Protein AF-L1ISP3-F1 (afdb_monomer_lite)

Foldseek 3Di:
DKDKDKFFDDPPDDTDDPPDDDPDPDDDDDDDPDDDDDPVPQADDVLVVVCVVCVPVLVVLLVVLLVVLQVQQVVFPDAPQQQQDQDQDQDPVRDGDRPPPRNPGGPDDGGKHRFRMKMKIWDFDQDPPPRGTHIDIDIDTHGTRPRRVVNLVVVCVVCVVPDDPVCSCVDSSVVRVVVVRVVSRVVSVVSSVVSSD

Radius of gyration: 23.66 Å; chains: 1; bounding box: 87×43×54 Å

Sequence (197 aa):
MTECLRLQVLPDVDYIEDDYDEDQNDYSTNEGYHAFDTQANLGVNNKVIELLTNPQLCREKMLKILKTLKKESLKNFAGLSCMPLNDVVVDEYGDVNWDQNHKYVDSMPWKPEPPTSIGLYHAFDRNFVNDVLEHKLFIVVDGGLPNAVDEFYNLMLDAAKETTTKDICESEEVNWLRKASQRARLKIIKMVAMSSA

Structure (mmCIF, N/CA/C/O backbone):
data_AF-L1ISP3-F1
#
_entry.id   AF-L1ISP3-F1
#
loop_
_atom_site.group_PDB
_atom_site.id
_atom_site.type_symbol
_atom_site.label_atom_id
_atom_site.label_alt_id
_atom_site.label_comp_id
_atom_site.label_asym_id
_atom_site.label_entity_id
_atom_site.label_seq_id
_atom_site.pdbx_PDB_ins_code
_atom_site.Cartn_x
_atom_site.Cartn_y
_atom_site.Cartn_z
_atom_site.occupancy
_atom_site.B_iso_or_equiv
_atom_site.auth_seq_id
_atom_site.auth_comp_id
_atom_site.auth_asym_id
_atom_site.auth_atom_id
_atom_site.pdbx_PDB_model_num
ATOM 1 N N . MET A 1 1 ? -26.952 -7.339 6.339 1.00 37.28 1 MET A N 1
ATOM 2 C CA . MET A 1 1 ? -26.582 -5.950 6.012 1.00 37.28 1 MET A CA 1
ATOM 3 C C . MET A 1 1 ? -25.104 -5.801 6.310 1.00 37.28 1 MET A C 1
ATOM 5 O O . MET A 1 1 ? -24.703 -6.125 7.421 1.00 37.28 1 MET A O 1
ATOM 9 N N . THR A 1 2 ? -24.310 -5.441 5.306 1.00 42.28 2 THR A N 1
ATOM 10 C CA . THR A 1 2 ? -22.875 -5.161 5.437 1.00 42.28 2 THR A CA 1
ATOM 11 C C . THR A 1 2 ? -22.756 -3.648 5.339 1.00 42.28 2 THR A C 1
ATOM 13 O O . THR A 1 2 ? -22.826 -3.122 4.232 1.00 42.28 2 THR A O 1
ATOM 16 N N . GLU A 1 3 ? -22.678 -2.937 6.461 1.00 49.25 3 GLU A N 1
ATOM 17 C CA . GLU A 1 3 ? -22.421 -1.496 6.411 1.00 49.25 3 GLU A CA 1
ATOM 18 C C . GLU A 1 3 ? -20.927 -1.294 6.128 1.00 49.25 3 GLU A C 1
ATOM 20 O O . GLU A 1 3 ? -20.062 -2.010 6.649 1.00 49.25 3 GLU A O 1
ATOM 25 N N . CYS A 1 4 ? -20.616 -0.377 5.216 1.00 49.72 4 CYS A N 1
ATOM 26 C CA . CYS A 1 4 ? -19.271 -0.175 4.696 1.00 49.72 4 CYS A CA 1
ATOM 27 C C . CYS A 1 4 ? -18.898 1.297 4.807 1.00 49.72 4 CYS A C 1
ATOM 29 O O . CYS A 1 4 ? -19.602 2.158 4.286 1.00 49.72 4 CYS A O 1
ATOM 31 N N . LEU A 1 5 ? -17.742 1.577 5.408 1.00 57.81 5 LEU A N 1
ATOM 32 C CA . LEU A 1 5 ? -17.146 2.904 5.377 1.00 57.81 5 LEU A CA 1
ATOM 33 C C . LEU A 1 5 ? -15.883 2.852 4.516 1.00 57.81 5 LEU A C 1
ATOM 35 O O . LEU A 1 5 ? -14.886 2.239 4.902 1.00 57.81 5 LEU A O 1
ATOM 39 N N . ARG A 1 6 ? -15.929 3.475 3.334 1.00 59.91 6 ARG A N 1
ATOM 40 C CA . ARG A 1 6 ? -14.824 3.507 2.367 1.00 59.91 6 ARG A CA 1
ATOM 41 C C . ARG A 1 6 ? -14.339 4.938 2.166 1.00 59.91 6 ARG A C 1
ATOM 43 O O . ARG A 1 6 ? -15.137 5.842 1.961 1.00 59.91 6 ARG A O 1
ATOM 50 N N . LEU A 1 7 ? -13.025 5.131 2.211 1.00 58.53 7 LEU A N 1
ATOM 51 C CA . LEU A 1 7 ? -12.357 6.376 1.843 1.00 58.53 7 LEU A CA 1
ATOM 52 C C . LEU A 1 7 ? -11.514 6.145 0.596 1.00 58.53 7 LEU A C 1
ATOM 54 O O . LEU A 1 7 ? -10.600 5.316 0.619 1.00 58.53 7 LEU A O 1
ATOM 58 N N . GLN A 1 8 ? -11.814 6.882 -0.471 1.00 60.19 8 GLN A N 1
ATOM 59 C CA . GLN A 1 8 ? -10.993 6.935 -1.677 1.00 60.19 8 GLN A CA 1
ATOM 60 C C . GLN A 1 8 ? -10.005 8.108 -1.599 1.00 60.19 8 GLN A C 1
ATOM 62 O O . GLN A 1 8 ? -10.312 9.173 -1.064 1.00 60.19 8 GLN A O 1
ATOM 67 N N . VAL A 1 9 ? -8.796 7.896 -2.109 1.00 54.81 9 VAL A N 1
ATOM 68 C CA . VAL A 1 9 ? -7.716 8.881 -2.200 1.00 54.81 9 VAL A CA 1
ATOM 69 C C . VAL A 1 9 ? -7.444 9.098 -3.684 1.00 54.81 9 VAL A C 1
ATOM 71 O O . VAL A 1 9 ? -6.865 8.237 -4.345 1.00 54.81 9 VAL A O 1
ATOM 74 N N . LEU A 1 10 ? -7.894 10.234 -4.216 1.00 40.53 10 LEU A N 1
ATOM 75 C CA . LEU A 1 10 ? -7.658 10.601 -5.611 1.00 40.53 10 LEU A CA 1
ATOM 76 C C . LEU A 1 10 ? -6.303 11.312 -5.772 1.00 40.53 10 LEU A C 1
ATOM 78 O O . LEU A 1 10 ? -5.883 12.045 -4.868 1.00 40.53 10 LEU A O 1
ATOM 82 N N . PRO A 1 11 ? -5.610 11.114 -6.909 1.00 39.16 11 PRO A N 1
ATOM 83 C CA . PRO A 1 11 ? -4.415 11.875 -7.237 1.00 39.16 11 PRO A CA 1
ATOM 84 C C . PRO A 1 11 ? -4.839 13.319 -7.560 1.00 39.16 11 PRO A C 1
ATOM 86 O O . PRO A 1 11 ? -5.684 13.548 -8.418 1.00 39.16 11 PRO A O 1
ATOM 89 N N . ASP A 1 12 ? -4.279 14.282 -6.830 1.00 38.31 12 ASP A N 1
ATOM 90 C CA . ASP A 1 12 ? -4.373 15.738 -7.054 1.00 38.31 12 ASP A CA 1
ATOM 91 C C . ASP A 1 12 ? -5.660 16.506 -6.691 1.00 38.31 12 ASP A C 1
ATOM 93 O O . ASP A 1 12 ? -5.767 17.688 -7.018 1.00 38.31 12 ASP A O 1
ATOM 97 N N . VAL A 1 13 ? -6.587 15.937 -5.913 1.00 38.59 13 VAL A N 1
ATOM 98 C CA . VAL A 1 13 ? -7.766 16.679 -5.417 1.00 38.59 13 VAL A CA 1
ATOM 99 C C . VAL A 1 13 ? -7.963 16.432 -3.921 1.00 38.59 13 VAL A C 1
ATOM 101 O O . VAL A 1 13 ? -7.761 15.318 -3.435 1.00 38.59 13 VAL A O 1
ATOM 104 N N . ASP A 1 14 ? -8.321 17.485 -3.177 1.00 41.53 14 ASP A N 1
ATOM 105 C CA . ASP A 1 14 ? -8.876 17.352 -1.828 1.00 41.53 14 ASP A CA 1
ATOM 106 C C . ASP A 1 14 ? -9.942 16.243 -1.817 1.00 41.53 14 ASP A C 1
ATOM 108 O O . ASP A 1 14 ? -10.734 16.127 -2.747 1.00 41.53 14 ASP A O 1
ATOM 112 N N . TYR A 1 15 ? -9.895 15.395 -0.786 1.00 42.47 15 TYR A N 1
ATOM 113 C CA . TYR A 1 15 ? -10.724 14.197 -0.619 1.00 42.47 15 TYR A CA 1
ATOM 114 C C . TYR A 1 15 ? -12.171 14.423 -1.089 1.00 42.47 15 TYR A C 1
ATOM 116 O O . TYR A 1 15 ? -12.882 15.230 -0.493 1.00 42.47 15 TYR A O 1
ATOM 124 N N . ILE A 1 16 ? -12.596 13.714 -2.139 1.00 40.31 16 ILE A N 1
ATOM 125 C CA . ILE A 1 16 ? -13.982 13.757 -2.615 1.00 40.31 16 ILE A CA 1
ATOM 126 C C . ILE A 1 16 ? -14.800 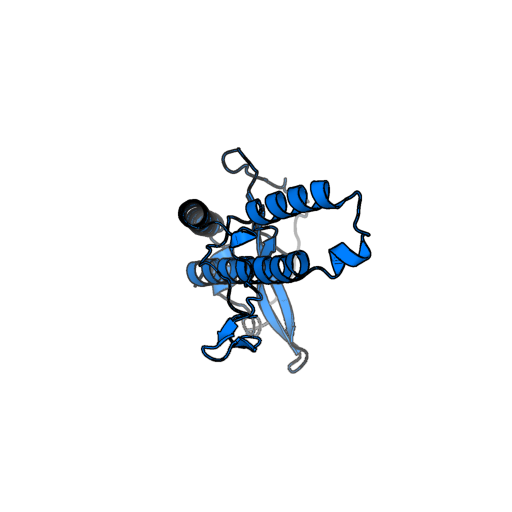12.738 -1.818 1.00 40.31 16 ILE A C 1
ATOM 128 O O . ILE A 1 16 ? -14.388 11.591 -1.632 1.00 40.31 16 ILE A O 1
ATOM 132 N N . GLU A 1 17 ? -15.933 13.205 -1.306 1.00 44.38 17 GLU A N 1
ATOM 133 C CA . GLU A 1 17 ? -16.964 12.403 -0.659 1.00 44.38 17 GLU A CA 1
ATOM 134 C C . GLU A 1 17 ? -17.669 11.563 -1.729 1.00 44.38 17 GLU A C 1
ATOM 136 O O . GLU A 1 17 ? -18.366 12.104 -2.581 1.00 44.38 17 GLU A O 1
ATOM 141 N N . ASP A 1 18 ? -17.481 10.244 -1.702 1.00 40.22 18 ASP A N 1
ATOM 142 C CA . ASP A 1 18 ? -18.419 9.338 -2.362 1.00 40.22 18 ASP A CA 1
ATOM 143 C C . ASP A 1 18 ? -19.574 9.094 -1.386 1.00 40.22 18 ASP A C 1
ATOM 145 O O . ASP A 1 18 ? -19.558 8.133 -0.608 1.00 40.22 18 ASP A O 1
ATOM 149 N N . ASP A 1 19 ? -20.552 9.996 -1.393 1.00 38.06 19 ASP A N 1
ATOM 150 C CA . ASP A 1 19 ? -21.873 9.701 -0.853 1.00 38.06 19 ASP A CA 1
ATOM 151 C C . ASP A 1 19 ? -22.524 8.701 -1.816 1.00 38.06 19 ASP A C 1
ATOM 153 O O . ASP A 1 19 ? -22.926 9.038 -2.928 1.00 38.06 19 ASP A O 1
ATOM 157 N N . TYR A 1 20 ? -22.556 7.428 -1.427 1.00 39.91 20 TYR A N 1
ATOM 158 C CA . TYR A 1 20 ? -23.437 6.474 -2.087 1.00 39.91 20 TYR A CA 1
ATOM 159 C C . TYR A 1 20 ? -24.870 6.868 -1.726 1.00 39.91 20 TYR A C 1
ATOM 161 O O . TYR A 1 20 ? -25.233 6.808 -0.552 1.00 39.91 20 TYR A O 1
ATOM 169 N N . ASP A 1 21 ? -25.658 7.272 -2.725 1.00 38.03 21 ASP A N 1
ATOM 170 C CA . ASP A 1 21 ? -27.094 7.505 -2.584 1.00 38.03 21 ASP A CA 1
ATOM 171 C C . ASP A 1 21 ? -27.755 6.254 -1.980 1.00 38.03 21 ASP A C 1
ATOM 173 O O . ASP A 1 21 ? -27.789 5.178 -2.587 1.00 38.03 21 ASP A O 1
ATOM 177 N N . GLU A 1 22 ? -28.263 6.388 -0.754 1.00 42.69 22 GLU A N 1
ATOM 178 C CA . GLU A 1 22 ? -29.194 5.432 -0.169 1.00 42.69 22 GLU A CA 1
ATOM 179 C C . GLU A 1 22 ? -30.498 5.505 -0.967 1.00 42.69 22 GLU A C 1
ATOM 181 O O . GLU A 1 22 ? -31.349 6.362 -0.723 1.00 42.69 22 GLU A O 1
ATOM 186 N N . ASP A 1 23 ? -30.675 4.594 -1.926 1.00 37.34 23 ASP A N 1
ATOM 187 C CA . ASP A 1 23 ? -31.995 4.317 -2.481 1.00 37.34 23 ASP A CA 1
ATOM 188 C C . ASP A 1 23 ? -32.935 3.940 -1.321 1.00 37.34 23 ASP A C 1
ATOM 190 O O . ASP A 1 23 ? -32.852 2.853 -0.737 1.00 37.34 23 ASP A O 1
ATOM 194 N N . GLN A 1 24 ? -33.825 4.877 -0.981 1.00 36.50 24 GLN A N 1
ATOM 195 C CA . GLN A 1 24 ? -34.921 4.719 -0.032 1.00 36.50 24 GLN A CA 1
ATOM 196 C C . GLN A 1 24 ? -35.836 3.574 -0.480 1.00 36.50 24 GLN A C 1
ATOM 198 O O . GLN A 1 24 ? -36.797 3.773 -1.222 1.00 36.50 24 GLN A O 1
ATOM 203 N N . ASN A 1 25 ? -35.566 2.361 -0.002 1.00 34.66 25 ASN A N 1
ATOM 204 C CA . ASN A 1 25 ? -36.552 1.290 -0.025 1.00 34.66 25 ASN A CA 1
ATOM 205 C C . ASN A 1 25 ? -37.462 1.422 1.196 1.00 34.66 25 ASN A C 1
ATOM 207 O O . ASN A 1 25 ? -37.151 0.984 2.304 1.00 34.66 25 ASN A O 1
ATOM 211 N N . ASP A 1 26 ? -38.599 2.054 0.936 1.00 36.28 26 ASP A N 1
ATOM 212 C CA . ASP A 1 26 ? -39.746 2.204 1.815 1.00 36.28 26 ASP A CA 1
ATOM 213 C C . ASP A 1 26 ? -40.378 0.822 2.085 1.00 36.28 26 ASP A C 1
ATOM 215 O O . ASP A 1 26 ? -41.052 0.244 1.231 1.00 36.28 26 ASP A O 1
ATOM 219 N N . TYR A 1 27 ? -40.144 0.258 3.273 1.00 35.09 27 TYR A N 1
ATOM 220 C CA . TYR A 1 27 ? -40.922 -0.869 3.796 1.00 35.09 27 TYR A CA 1
ATOM 221 C C . TYR A 1 27 ? -41.432 -0.527 5.195 1.00 35.09 27 TYR A C 1
ATOM 223 O O . TYR A 1 27 ? -40.790 -0.786 6.215 1.00 35.09 27 TYR A O 1
ATOM 231 N N . SER A 1 28 ? -42.632 0.050 5.238 1.00 33.69 28 SER A N 1
ATOM 232 C CA . SER A 1 28 ? -43.410 0.202 6.460 1.00 33.69 28 SER A CA 1
ATOM 233 C C . SER A 1 28 ? -43.892 -1.161 6.983 1.00 33.69 28 SER A C 1
ATOM 235 O O . SER A 1 28 ? -44.650 -1.854 6.308 1.00 33.69 28 SER A O 1
ATOM 237 N N . THR A 1 29 ? -43.478 -1.473 8.215 1.00 42.09 29 THR A N 1
ATOM 238 C CA . THR A 1 29 ? -44.241 -2.114 9.312 1.00 42.09 29 THR A CA 1
ATOM 239 C C . THR A 1 29 ? -45.036 -3.402 9.035 1.00 42.09 29 THR A C 1
ATOM 241 O O . THR A 1 29 ? -46.068 -3.359 8.374 1.00 42.09 29 THR A O 1
ATOM 244 N N . ASN A 1 30 ? -44.707 -4.501 9.735 1.00 31.59 30 ASN A N 1
ATOM 245 C CA . ASN A 1 30 ? -45.488 -4.904 10.920 1.00 31.59 30 ASN A CA 1
ATOM 246 C C . ASN A 1 30 ? -44.966 -6.158 11.656 1.00 31.59 30 ASN A C 1
ATOM 248 O O . ASN A 1 30 ? -44.613 -7.160 11.048 1.00 31.59 30 ASN A O 1
ATOM 252 N N . GLU A 1 31 ? -45.047 -6.050 12.988 1.00 33.12 31 GLU A N 1
ATOM 253 C CA . GLU A 1 31 ? -45.428 -7.083 13.967 1.00 33.12 31 GLU A CA 1
ATOM 254 C C . GLU A 1 31 ? -44.509 -8.296 14.201 1.00 33.12 31 GLU A C 1
ATOM 256 O O . GLU A 1 31 ? -44.431 -9.229 13.410 1.00 33.12 31 GLU A O 1
ATOM 261 N N . GLY A 1 32 ? -43.905 -8.339 15.400 1.00 29.52 32 GLY A N 1
ATOM 262 C CA . GLY A 1 32 ? -43.320 -9.577 15.922 1.00 29.52 32 GLY A CA 1
ATOM 263 C C . GLY A 1 32 ? -42.249 -9.469 17.008 1.00 29.52 32 GLY A C 1
ATOM 264 O O . 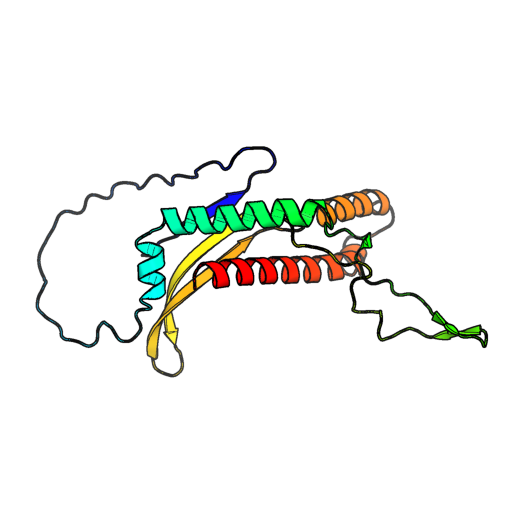GLY A 1 32 ? -41.449 -10.390 17.122 1.00 29.52 32 GLY A O 1
ATOM 265 N N . TYR A 1 33 ? -42.187 -8.407 17.822 1.00 33.91 33 TYR A N 1
ATOM 266 C CA . TYR A 1 33 ? -41.312 -8.404 19.006 1.00 33.91 33 TYR A CA 1
ATOM 267 C C . TYR A 1 33 ? -41.944 -9.224 20.141 1.00 33.91 33 TYR A C 1
ATOM 269 O O . TYR A 1 33 ? -42.448 -8.682 21.123 1.00 33.91 33 TYR A O 1
ATOM 277 N N . HIS A 1 34 ? -41.914 -10.549 19.997 1.00 33.41 34 HIS A N 1
ATOM 278 C CA . HIS A 1 34 ? -42.002 -11.456 21.135 1.00 33.41 34 HIS A CA 1
ATOM 279 C C . HIS A 1 34 ? -40.592 -11.809 21.601 1.00 33.41 34 HIS A C 1
ATOM 281 O O . HIS A 1 34 ? -39.736 -12.226 20.826 1.00 33.41 34 HIS A O 1
ATOM 287 N N . ALA A 1 35 ? -40.381 -11.595 22.895 1.00 39.09 35 ALA A N 1
ATOM 288 C CA . ALA A 1 35 ? -39.175 -11.894 23.639 1.00 39.09 35 ALA A CA 1
ATOM 289 C C . ALA A 1 35 ? -38.579 -13.273 23.298 1.00 39.09 35 ALA A C 1
ATOM 291 O O . ALA A 1 35 ? -39.214 -14.300 23.523 1.00 39.09 35 ALA A O 1
ATOM 292 N N . PHE A 1 36 ? -37.327 -13.270 22.836 1.00 34.03 36 PHE A N 1
ATOM 293 C CA . PHE A 1 36 ? -36.394 -14.384 22.994 1.00 34.03 36 PHE A CA 1
ATOM 294 C C . PHE A 1 36 ? -35.085 -13.849 23.581 1.00 34.03 36 PHE A C 1
ATOM 296 O O . PHE A 1 36 ? -34.188 -13.365 22.895 1.00 34.03 36 PHE A O 1
ATOM 303 N N . ASP A 1 37 ? -35.095 -13.837 24.908 1.00 34.38 37 ASP A N 1
ATOM 304 C CA . ASP A 1 37 ? -34.014 -14.171 25.828 1.00 34.38 37 ASP A CA 1
ATOM 305 C C . ASP A 1 37 ? -32.551 -14.163 25.335 1.00 34.38 37 ASP A C 1
ATOM 307 O O . ASP A 1 37 ? -32.087 -15.037 24.607 1.00 34.38 37 ASP A O 1
ATOM 311 N N . THR A 1 38 ? -31.806 -13.182 25.863 1.00 37.78 38 THR A N 1
ATOM 312 C CA . THR A 1 38 ? -30.561 -13.326 26.660 1.00 37.78 38 THR A CA 1
ATOM 313 C C . THR A 1 38 ? -29.348 -14.115 26.126 1.00 37.78 38 THR A C 1
ATOM 315 O O . THR A 1 38 ? -28.312 -14.116 26.792 1.00 37.78 38 THR A O 1
ATOM 318 N N . GLN A 1 39 ? -29.371 -14.662 24.907 1.00 39.03 39 GLN A N 1
ATOM 319 C CA . GLN A 1 39 ? -28.191 -15.239 24.230 1.00 39.03 39 GLN A CA 1
ATOM 320 C C . GLN A 1 39 ? -27.625 -14.364 23.095 1.00 39.03 39 GLN A C 1
ATOM 322 O O . GLN A 1 39 ? -26.518 -14.609 22.624 1.00 39.03 39 GLN A O 1
ATOM 327 N N . ALA A 1 40 ? -28.326 -13.298 22.693 1.00 45.84 40 ALA A N 1
ATOM 328 C CA . ALA A 1 40 ? -27.992 -12.481 21.517 1.00 45.84 40 ALA A CA 1
ATOM 329 C C . ALA A 1 40 ? -26.699 -11.636 21.619 1.00 45.84 40 ALA A C 1
ATOM 331 O O . ALA A 1 40 ? -26.269 -11.061 20.625 1.00 45.84 40 ALA A O 1
ATOM 332 N N . ASN A 1 41 ? -26.060 -11.569 22.793 1.00 50.56 41 ASN A N 1
ATOM 333 C CA . ASN A 1 41 ? -24.789 -10.852 22.986 1.00 50.56 41 ASN A CA 1
ATOM 334 C C . ASN A 1 41 ? -23.546 -11.755 22.898 1.00 50.56 41 ASN A C 1
ATOM 336 O O . ASN A 1 41 ? -22.422 -11.256 22.960 1.00 50.56 41 ASN A O 1
ATOM 340 N N . LEU A 1 42 ? -23.712 -13.075 22.756 1.00 54.50 42 LEU A N 1
ATOM 341 C CA . LEU A 1 42 ? -22.592 -13.990 22.533 1.00 54.50 42 LEU A CA 1
ATOM 342 C C . LEU A 1 42 ? -22.105 -13.848 21.087 1.00 54.50 42 LEU A C 1
ATOM 344 O O . LEU A 1 42 ? -22.651 -14.462 20.178 1.00 54.50 42 LEU A O 1
ATOM 348 N N . GLY A 1 43 ? -21.087 -13.010 20.889 1.00 62.75 43 GLY A N 1
ATOM 349 C CA . GLY A 1 43 ? -20.396 -12.854 19.605 1.00 62.75 43 GLY A CA 1
ATOM 350 C C . GLY A 1 43 ? -20.452 -11.455 18.995 1.00 62.75 43 GLY A C 1
ATOM 351 O O . GLY A 1 43 ? -19.763 -11.212 18.006 1.00 62.75 43 GLY A O 1
ATOM 352 N N . VAL A 1 44 ? -21.210 -10.522 19.585 1.00 75.00 44 VAL A N 1
ATOM 353 C CA . VAL A 1 44 ? -21.238 -9.118 19.144 1.00 75.00 44 VAL A CA 1
ATOM 354 C C . VAL A 1 44 ? -19.990 -8.397 19.643 1.00 75.00 44 VAL A C 1
ATOM 356 O O . VAL A 1 44 ? -19.686 -8.380 20.837 1.00 75.00 44 VAL A O 1
ATOM 359 N N . ASN A 1 45 ? -19.255 -7.782 18.720 1.00 77.56 45 ASN A N 1
ATOM 360 C CA . ASN A 1 45 ? -18.061 -7.030 19.052 1.00 77.56 45 ASN A CA 1
ATOM 361 C C . ASN A 1 45 ? -18.440 -5.567 19.298 1.00 77.56 45 ASN A C 1
ATOM 363 O O . ASN A 1 45 ? -18.585 -4.780 18.363 1.00 77.56 45 ASN A O 1
ATOM 367 N N . ASN A 1 46 ? -18.565 -5.193 20.573 1.00 78.88 46 ASN A N 1
ATOM 368 C CA . ASN A 1 46 ? -18.964 -3.842 20.978 1.00 78.88 46 ASN A CA 1
ATOM 369 C C . ASN A 1 46 ? -18.054 -2.742 20.410 1.00 78.88 46 ASN A C 1
ATOM 371 O O . ASN A 1 46 ? -18.540 -1.650 20.137 1.00 78.88 46 ASN A O 1
ATOM 375 N N . LYS A 1 47 ? -16.766 -3.027 20.159 1.00 76.38 47 LYS A N 1
ATOM 376 C CA . LYS A 1 47 ? -15.862 -2.059 19.516 1.00 76.38 47 LYS A CA 1
ATOM 377 C C . LYS A 1 47 ? -16.249 -1.785 18.067 1.00 76.38 47 LYS A C 1
ATOM 379 O O . LYS A 1 47 ? -16.091 -0.673 17.584 1.00 76.38 47 LYS A O 1
ATOM 384 N N . VAL A 1 48 ? -16.751 -2.794 17.358 1.00 76.19 48 VAL A N 1
ATOM 385 C CA . VAL A 1 48 ? -17.223 -2.620 15.980 1.00 76.19 48 VAL A CA 1
ATOM 386 C C . VAL A 1 48 ? -18.502 -1.799 15.965 1.00 76.19 48 VAL A C 1
ATOM 388 O O . VAL A 1 48 ? -18.618 -0.885 15.160 1.00 76.19 48 VAL A O 1
ATOM 391 N N . ILE A 1 49 ? -19.415 -2.061 16.902 1.00 78.44 49 ILE A N 1
ATOM 392 C CA . ILE A 1 49 ? -20.626 -1.251 17.076 1.00 78.44 49 ILE A CA 1
ATOM 393 C C . ILE A 1 49 ? -20.272 0.206 17.409 1.00 78.44 49 ILE A C 1
ATOM 395 O O . ILE A 1 49 ? -20.849 1.122 16.831 1.00 78.44 49 ILE A O 1
ATOM 399 N N . GLU A 1 50 ? -19.284 0.441 18.272 1.00 76.25 50 GLU A N 1
ATOM 400 C CA . GLU A 1 50 ? -18.795 1.787 18.593 1.00 76.25 50 GLU A CA 1
ATOM 401 C C . GLU A 1 50 ? -18.239 2.513 17.355 1.00 76.25 50 GLU A C 1
ATOM 403 O O . GLU A 1 50 ? -18.568 3.678 17.123 1.00 76.25 50 GLU A O 1
ATOM 408 N N . LEU A 1 51 ? -17.460 1.817 16.519 1.00 75.44 51 LEU A N 1
ATOM 409 C CA . LEU A 1 51 ? -16.947 2.366 15.258 1.00 75.44 51 LEU A CA 1
ATOM 410 C C . LEU A 1 51 ? -18.075 2.705 14.269 1.00 75.44 51 LEU A C 1
ATOM 412 O O . LEU A 1 51 ? -17.994 3.730 13.594 1.00 75.44 51 LEU A O 1
ATOM 416 N N . LEU A 1 52 ? -19.132 1.887 14.214 1.00 72.00 52 LEU A N 1
ATOM 417 C CA . LEU A 1 52 ? -20.320 2.136 13.385 1.00 72.00 52 LEU A CA 1
ATOM 418 C C . LEU A 1 52 ? -21.185 3.280 13.925 1.00 72.00 52 LEU A C 1
ATOM 420 O O . LEU A 1 52 ? -21.799 4.007 13.155 1.00 72.00 52 LEU A O 1
ATOM 424 N N . THR A 1 53 ? -21.200 3.481 15.243 1.00 81.12 53 THR A N 1
ATOM 425 C CA . THR A 1 53 ? -21.994 4.542 15.883 1.00 81.12 53 THR A CA 1
ATOM 426 C C . THR A 1 53 ? -21.414 5.932 15.602 1.00 81.12 53 THR A C 1
ATOM 428 O O . THR A 1 53 ? -22.142 6.923 15.625 1.00 81.12 53 THR A O 1
ATOM 431 N N . ASN A 1 54 ? -20.107 6.033 15.329 1.00 83.19 54 ASN A N 1
ATOM 432 C CA . ASN A 1 54 ? -19.452 7.304 15.020 1.00 83.19 54 ASN A CA 1
ATOM 433 C C . ASN A 1 54 ? -18.576 7.221 13.751 1.00 83.19 54 ASN A C 1
ATOM 435 O O . ASN A 1 54 ? -17.337 7.236 13.831 1.00 83.19 54 ASN A O 1
ATOM 439 N N . PRO A 1 55 ? -19.205 7.167 12.561 1.00 80.06 55 PRO A N 1
ATOM 440 C CA . PRO A 1 55 ? -18.490 7.063 11.291 1.00 80.06 55 PRO A CA 1
ATOM 441 C C . PRO A 1 55 ? -17.628 8.302 11.013 1.00 80.06 55 PRO A C 1
ATOM 443 O O . PRO A 1 55 ? -16.536 8.187 10.448 1.00 80.06 55 PRO A O 1
ATOM 446 N N . GLN A 1 56 ? -18.062 9.479 11.475 1.00 84.44 56 GLN A N 1
ATOM 447 C CA . GLN A 1 56 ? -17.340 10.734 11.275 1.00 84.44 56 GLN A CA 1
ATOM 448 C C . GLN A 1 56 ? -16.007 10.753 12.028 1.00 84.44 56 GLN A C 1
ATOM 450 O O . GLN A 1 56 ? -14.968 11.080 11.452 1.00 84.44 56 GLN A O 1
ATOM 455 N N . LEU A 1 57 ? -15.996 10.312 13.288 1.00 84.06 57 LEU A N 1
ATOM 456 C CA . LEU A 1 57 ? -14.760 10.195 14.063 1.00 84.06 57 LEU A CA 1
ATOM 457 C C . LEU A 1 57 ? -13.790 9.182 13.435 1.00 84.06 57 LEU A C 1
ATOM 459 O O . LEU A 1 57 ? -12.577 9.407 13.407 1.00 84.06 57 LEU A O 1
ATOM 463 N N . CYS A 1 58 ? -14.308 8.071 12.904 1.00 82.00 58 CYS A N 1
ATOM 464 C CA . CYS A 1 58 ? -13.498 7.087 12.182 1.00 82.00 58 CYS A CA 1
ATOM 465 C C . CYS A 1 58 ? -12.860 7.698 10.929 1.00 82.00 58 CYS A C 1
ATOM 467 O O . CYS A 1 58 ? -11.660 7.522 10.692 1.00 82.00 58 CYS A O 1
ATOM 469 N N . ARG A 1 59 ? -13.641 8.469 10.165 1.00 84.19 59 ARG A N 1
ATOM 470 C CA . ARG A 1 59 ? -13.175 9.216 8.993 1.00 84.19 59 ARG A CA 1
ATOM 471 C C . ARG A 1 59 ? -12.058 10.192 9.368 1.00 84.19 59 ARG A C 1
ATOM 473 O O . ARG A 1 59 ? -10.991 10.153 8.758 1.00 84.19 59 ARG A O 1
ATOM 480 N N . GLU A 1 60 ? -12.238 10.997 10.411 1.00 87.56 60 GLU A N 1
ATOM 481 C CA . GLU A 1 60 ? -11.219 11.942 10.889 1.00 87.56 60 GLU A CA 1
ATOM 482 C C . GLU A 1 60 ? -9.909 11.252 11.298 1.00 87.56 60 GLU A C 1
ATOM 484 O O . GLU A 1 60 ? -8.814 11.706 10.940 1.00 87.56 60 GLU A O 1
ATOM 489 N N . LYS A 1 61 ? -10.004 10.120 12.009 1.00 87.12 61 LYS A N 1
ATOM 490 C CA . LYS A 1 61 ? -8.840 9.311 12.398 1.00 87.12 61 LYS A CA 1
ATOM 491 C C . LYS A 1 61 ? -8.088 8.773 11.179 1.00 87.12 61 LYS A C 1
ATOM 493 O O . LYS A 1 61 ? -6.861 8.896 11.120 1.00 87.12 61 LYS A O 1
ATOM 498 N N . MET A 1 62 ? -8.799 8.233 10.190 1.00 87.19 62 MET A N 1
ATOM 499 C CA . MET A 1 62 ? -8.180 7.743 8.954 1.00 87.19 62 MET A CA 1
ATOM 500 C C . MET A 1 62 ? -7.557 8.876 8.134 1.00 87.19 62 MET A C 1
ATOM 502 O O . MET A 1 62 ? -6.422 8.741 7.678 1.00 87.19 62 MET A O 1
ATOM 506 N N . LEU A 1 63 ? -8.221 10.029 8.024 1.00 89.31 63 LEU A N 1
ATOM 507 C CA . LEU A 1 63 ? -7.661 11.214 7.364 1.00 89.31 63 LEU A CA 1
ATOM 508 C C . LEU A 1 63 ? -6.372 11.688 8.042 1.00 89.31 63 LEU A C 1
ATOM 510 O O . LEU A 1 63 ? -5.411 12.067 7.368 1.00 89.31 63 LEU A O 1
ATOM 514 N N . LYS A 1 64 ? -6.311 11.641 9.376 1.00 91.00 64 LYS A N 1
ATOM 515 C CA . LYS A 1 64 ? -5.088 11.954 10.123 1.00 91.00 64 LYS A CA 1
ATOM 516 C C . LYS A 1 64 ? -3.957 10.981 9.784 1.00 91.00 64 LYS A C 1
ATOM 518 O O . LYS A 1 64 ? -2.830 11.428 9.575 1.00 91.00 64 LYS A O 1
ATOM 523 N N . ILE A 1 65 ? -4.248 9.681 9.686 1.00 90.62 65 ILE A N 1
ATOM 524 C CA . ILE A 1 65 ? -3.272 8.666 9.258 1.00 90.62 65 ILE A CA 1
ATOM 525 C C . ILE A 1 65 ? -2.763 8.967 7.847 1.00 90.62 65 ILE A C 1
ATOM 527 O O . ILE A 1 65 ? -1.551 9.013 7.647 1.00 90.62 65 ILE A O 1
ATOM 531 N N . LEU A 1 66 ? -3.660 9.227 6.893 1.00 90.19 66 LEU A N 1
ATOM 532 C CA . LEU A 1 66 ? -3.298 9.524 5.504 1.00 90.19 66 LEU A CA 1
ATOM 533 C C . LEU A 1 66 ? -2.417 10.774 5.391 1.00 90.19 66 LEU A C 1
ATOM 535 O O . LEU A 1 66 ? -1.406 10.759 4.688 1.00 90.19 66 LEU A O 1
ATOM 539 N N . LYS A 1 67 ? -2.732 11.834 6.146 1.00 90.81 67 LYS A N 1
ATOM 540 C CA . LYS A 1 67 ? -1.900 13.048 6.218 1.00 90.81 67 LYS A CA 1
ATOM 541 C C . LYS A 1 67 ? -0.504 12.756 6.775 1.00 90.81 67 LYS A C 1
ATOM 543 O O . LYS A 1 67 ? 0.482 13.268 6.242 1.00 90.81 67 LYS A O 1
ATOM 548 N N . THR A 1 68 ? -0.404 11.930 7.817 1.00 91.44 68 THR A N 1
ATOM 549 C CA . THR A 1 68 ? 0.891 11.502 8.366 1.00 91.44 68 THR A CA 1
ATOM 550 C C . THR A 1 68 ? 1.675 10.670 7.355 1.00 91.44 68 THR A C 1
ATOM 552 O O . THR A 1 68 ? 2.848 10.961 7.132 1.00 91.44 68 THR A O 1
ATOM 555 N N . LEU A 1 69 ? 1.033 9.701 6.695 1.00 91.00 69 LEU A N 1
ATOM 556 C CA . LEU A 1 69 ? 1.651 8.868 5.660 1.00 91.00 69 LEU A CA 1
ATOM 557 C C . LEU A 1 69 ? 2.207 9.718 4.521 1.00 91.00 69 LEU A C 1
ATOM 559 O O . LEU A 1 69 ? 3.387 9.601 4.215 1.00 91.00 69 LEU A O 1
ATOM 563 N N . LYS A 1 70 ? 1.405 10.641 3.977 1.00 90.38 70 LYS A N 1
ATOM 564 C CA . LYS A 1 70 ? 1.838 11.567 2.920 1.00 90.38 70 LYS A CA 1
ATOM 565 C C . LYS A 1 70 ? 3.053 12.392 3.350 1.00 90.38 70 LYS A C 1
ATOM 567 O O . LYS A 1 70 ? 3.989 12.573 2.583 1.00 90.38 70 LYS A O 1
ATOM 572 N N . LYS A 1 71 ? 3.077 12.884 4.592 1.00 91.19 71 LYS A N 1
ATOM 573 C CA . LYS A 1 71 ? 4.217 13.657 5.109 1.00 91.19 71 LYS A CA 1
ATOM 574 C C . LYS A 1 71 ? 5.474 12.802 5.307 1.00 91.19 71 LYS A C 1
ATOM 576 O O . LYS A 1 71 ? 6.580 13.296 5.099 1.00 91.19 71 LYS A O 1
ATOM 581 N N . GLU A 1 72 ? 5.322 11.561 5.764 1.00 90.06 72 GLU A N 1
ATOM 582 C CA . GLU A 1 72 ? 6.443 10.639 5.969 1.00 90.06 72 GLU A CA 1
ATOM 583 C C . GLU A 1 72 ? 7.004 10.107 4.648 1.00 90.06 72 GLU A C 1
ATOM 585 O O . GLU A 1 72 ? 8.226 10.022 4.507 1.00 90.06 72 GLU A O 1
ATOM 590 N N . SER A 1 73 ? 6.138 9.799 3.681 1.00 89.50 73 SER A N 1
ATOM 591 C CA . SER A 1 73 ? 6.540 9.277 2.375 1.00 89.50 73 SER A CA 1
ATOM 592 C C . SER A 1 73 ? 7.322 10.299 1.558 1.00 89.50 73 SER A C 1
ATOM 594 O O . SER A 1 73 ? 8.284 9.924 0.908 1.00 89.50 73 SER A O 1
ATOM 596 N N . LEU A 1 74 ? 7.010 11.596 1.670 1.00 87.62 74 LEU A N 1
ATOM 597 C CA . LEU A 1 74 ? 7.772 12.659 0.997 1.00 87.62 74 LEU A CA 1
ATOM 598 C C . LEU A 1 74 ? 9.258 12.699 1.379 1.00 87.62 74 LEU A C 1
ATOM 600 O O . LEU A 1 74 ? 10.066 13.229 0.624 1.00 87.62 74 LEU A O 1
ATOM 604 N N . LYS A 1 75 ? 9.624 12.191 2.562 1.00 86.25 75 LYS A N 1
ATOM 605 C CA . LYS A 1 75 ? 11.026 12.153 2.996 1.00 86.25 75 LYS A CA 1
ATOM 606 C C . LYS A 1 75 ? 11.749 10.927 2.453 1.00 86.25 75 LYS A C 1
ATOM 608 O O . LYS A 1 75 ? 12.864 11.059 1.972 1.00 86.25 75 LYS A O 1
ATOM 613 N N . ASN A 1 76 ? 11.102 9.766 2.554 1.00 86.94 76 ASN A N 1
ATOM 614 C CA . ASN A 1 76 ? 11.667 8.463 2.218 1.00 86.94 76 ASN A CA 1
ATOM 615 C C . ASN A 1 76 ? 10.610 7.632 1.472 1.00 86.94 76 ASN A C 1
ATOM 617 O O . ASN A 1 76 ? 9.987 6.745 2.070 1.00 86.94 76 ASN A O 1
ATOM 621 N N . PHE A 1 77 ? 10.358 7.944 0.202 1.00 88.56 77 PHE A N 1
ATOM 622 C CA . PHE A 1 77 ? 9.425 7.170 -0.618 1.00 88.56 77 PHE A CA 1
ATOM 623 C C . PHE A 1 77 ? 10.043 5.815 -0.979 1.00 88.56 77 PHE A C 1
ATOM 625 O O . PHE A 1 77 ? 11.261 5.643 -0.939 1.00 88.56 77 PHE A O 1
ATOM 632 N N . ALA A 1 78 ? 9.201 4.829 -1.282 1.00 90.25 78 ALA A N 1
ATOM 633 C CA . ALA A 1 78 ? 9.699 3.568 -1.811 1.00 90.25 78 ALA A CA 1
ATOM 634 C C . ALA A 1 78 ? 9.964 3.742 -3.307 1.00 90.25 78 ALA A C 1
ATOM 636 O O . ALA A 1 78 ? 9.058 4.119 -4.044 1.00 90.25 78 ALA A O 1
ATOM 637 N N . GLY A 1 79 ? 11.181 3.433 -3.734 1.00 91.44 79 GLY A N 1
ATOM 638 C CA . GLY A 1 79 ? 11.561 3.330 -5.141 1.00 91.44 79 GLY A CA 1
ATOM 639 C C . GLY A 1 79 ? 12.407 2.082 -5.362 1.00 91.44 79 GLY A C 1
ATOM 640 O O . GLY A 1 79 ? 12.804 1.423 -4.396 1.00 91.44 79 GLY A O 1
ATOM 641 N N . LEU A 1 80 ? 12.725 1.770 -6.614 1.00 90.38 80 LEU A N 1
ATOM 642 C CA . LEU A 1 80 ? 13.609 0.666 -6.996 1.00 90.38 80 LEU A CA 1
ATOM 643 C C . LEU A 1 80 ? 14.999 0.796 -6.359 1.00 90.38 80 LEU A C 1
ATOM 645 O O . LEU A 1 80 ? 15.647 -0.205 -6.078 1.00 90.38 80 LEU A O 1
ATOM 649 N N . SER A 1 81 ? 15.423 2.014 -6.016 1.00 89.75 81 SER A N 1
ATOM 650 C CA . SER A 1 81 ? 16.640 2.272 -5.231 1.00 89.75 81 SER A CA 1
ATOM 651 C C . SER A 1 81 ? 16.626 1.655 -3.821 1.00 89.75 81 SER A C 1
ATOM 653 O O . SER A 1 81 ? 17.678 1.483 -3.208 1.00 89.75 81 SER A O 1
ATOM 655 N N . CYS A 1 82 ? 15.450 1.307 -3.291 1.00 90.62 82 CYS A N 1
ATOM 656 C CA . CYS A 1 82 ? 15.293 0.607 -2.016 1.00 90.62 82 CYS A CA 1
ATOM 657 C C . CYS A 1 82 ? 15.363 -0.921 -2.165 1.00 90.62 82 CYS A C 1
ATOM 659 O O . CYS A 1 82 ? 15.400 -1.619 -1.150 1.00 90.62 82 CYS A O 1
ATOM 661 N N . MET A 1 83 ? 15.350 -1.451 -3.392 1.00 89.88 83 MET A N 1
ATOM 662 C CA . MET A 1 83 ? 15.443 -2.885 -3.648 1.00 89.88 83 MET A CA 1
ATOM 663 C C . MET A 1 83 ? 16.757 -3.441 -3.074 1.00 89.88 83 MET A C 1
ATOM 665 O O . MET A 1 83 ? 17.785 -2.769 -3.191 1.00 89.88 83 MET A O 1
ATOM 669 N N . PRO A 1 84 ? 16.747 -4.629 -2.435 1.00 85.94 84 PRO A N 1
ATOM 670 C CA . PRO A 1 84 ? 17.965 -5.282 -1.972 1.00 85.94 84 PRO A CA 1
ATOM 671 C C . PRO A 1 84 ? 18.985 -5.395 -3.103 1.00 85.94 84 PRO A C 1
ATOM 673 O O . PRO A 1 84 ? 18.668 -5.892 -4.186 1.00 85.94 84 PRO A O 1
ATOM 676 N N . LEU A 1 85 ? 20.205 -4.934 -2.848 1.00 76.81 85 LEU A N 1
ATOM 677 C CA . LEU A 1 85 ? 21.313 -5.151 -3.759 1.00 76.81 85 LEU A CA 1
ATOM 678 C C . LEU A 1 85 ? 21.802 -6.588 -3.586 1.00 76.81 85 LEU A C 1
ATOM 680 O O . LEU A 1 85 ? 22.202 -7.009 -2.500 1.00 76.81 85 LEU A O 1
ATOM 684 N N . ASN A 1 86 ? 21.781 -7.347 -4.677 1.00 66.00 86 ASN A N 1
ATOM 685 C CA . ASN A 1 86 ? 22.469 -8.630 -4.756 1.00 66.00 86 ASN A CA 1
ATOM 686 C C . ASN A 1 86 ? 23.964 -8.376 -4.998 1.00 66.00 86 ASN A C 1
ATOM 688 O O . ASN A 1 86 ? 24.509 -8.787 -6.023 1.00 66.00 86 ASN A O 1
ATOM 692 N N . ASP A 1 87 ? 24.607 -7.657 -4.078 1.00 61.22 87 ASP A N 1
ATOM 693 C CA . ASP A 1 87 ? 26.018 -7.324 -4.207 1.00 61.22 87 ASP A CA 1
ATOM 694 C C . ASP A 1 87 ? 26.876 -8.576 -4.014 1.00 61.22 87 ASP A C 1
ATOM 696 O O . ASP A 1 87 ? 26.703 -9.381 -3.092 1.00 61.22 87 ASP A O 1
ATOM 700 N N . VAL A 1 88 ? 27.827 -8.730 -4.928 1.00 60.47 88 VAL A N 1
ATOM 701 C CA . VAL A 1 88 ? 28.942 -9.650 -4.776 1.00 60.47 88 VAL A CA 1
ATOM 702 C C . VAL A 1 88 ? 29.956 -8.970 -3.868 1.00 60.47 88 VAL A C 1
ATOM 704 O O . VAL A 1 88 ? 30.553 -7.963 -4.248 1.00 60.47 88 VAL A O 1
ATOM 707 N N . VAL A 1 89 ? 30.164 -9.521 -2.675 1.00 63.53 89 VAL A N 1
ATOM 708 C CA . VAL A 1 89 ? 31.237 -9.057 -1.799 1.00 63.53 89 VAL A CA 1
ATOM 709 C C . VAL A 1 89 ? 32.501 -9.792 -2.219 1.00 63.53 89 VAL A C 1
ATOM 711 O O . VAL A 1 89 ? 32.585 -11.015 -2.117 1.00 63.53 89 VAL A O 1
ATOM 714 N N . VAL A 1 90 ? 33.471 -9.040 -2.735 1.00 64.06 90 VAL A N 1
ATOM 715 C CA . VAL A 1 90 ? 34.821 -9.552 -2.976 1.00 64.06 90 VAL A CA 1
ATOM 716 C C . VAL A 1 90 ? 35.576 -9.444 -1.660 1.00 64.06 90 VAL A C 1
ATOM 718 O O . VAL A 1 90 ? 35.682 -8.351 -1.101 1.00 64.06 90 VAL A O 1
ATOM 721 N N . ASP A 1 91 ? 36.040 -10.570 -1.131 1.00 71.19 91 ASP A N 1
ATOM 722 C CA . ASP A 1 91 ? 36.814 -10.565 0.106 1.00 71.19 91 ASP A CA 1
ATOM 723 C C . ASP A 1 91 ? 38.249 -10.044 -0.103 1.00 71.19 91 ASP A C 1
ATOM 725 O O . ASP A 1 91 ? 38.690 -9.770 -1.220 1.00 71.19 91 ASP A O 1
ATOM 729 N N . GLU A 1 92 ? 38.998 -9.887 0.993 1.00 73.75 92 GLU A N 1
ATOM 730 C CA . GLU A 1 92 ? 40.395 -9.424 0.960 1.00 73.75 92 GLU A CA 1
ATOM 731 C C . GLU A 1 92 ? 41.330 -10.352 0.155 1.00 73.75 92 GLU A C 1
ATOM 733 O O . GLU A 1 92 ? 42.440 -9.946 -0.196 1.00 73.75 92 GLU A O 1
ATOM 738 N N . TYR A 1 93 ? 40.889 -11.574 -0.163 1.00 77.56 93 TYR A N 1
ATOM 739 C CA . TYR A 1 93 ? 41.620 -12.570 -0.948 1.00 77.56 93 TYR A CA 1
ATOM 740 C C . TYR A 1 93 ? 41.200 -12.594 -2.425 1.00 77.56 93 TYR A C 1
ATOM 742 O O . TYR A 1 93 ? 41.812 -13.308 -3.222 1.00 77.56 93 TYR A O 1
ATOM 750 N N . GLY A 1 94 ? 40.226 -11.767 -2.816 1.00 73.06 94 GLY A N 1
ATOM 751 C CA . GLY A 1 94 ? 39.712 -11.699 -4.181 1.00 73.06 94 GLY A CA 1
ATOM 752 C C . GLY A 1 94 ? 38.631 -12.735 -4.491 1.00 73.06 94 GLY A C 1
ATOM 753 O O . GLY A 1 94 ? 38.223 -12.835 -5.651 1.00 73.06 94 GLY A O 1
ATOM 754 N N . ASP A 1 95 ? 38.149 -13.482 -3.494 1.00 74.81 95 ASP A N 1
ATOM 755 C CA . ASP A 1 95 ? 37.081 -14.455 -3.680 1.00 74.81 95 ASP A CA 1
AT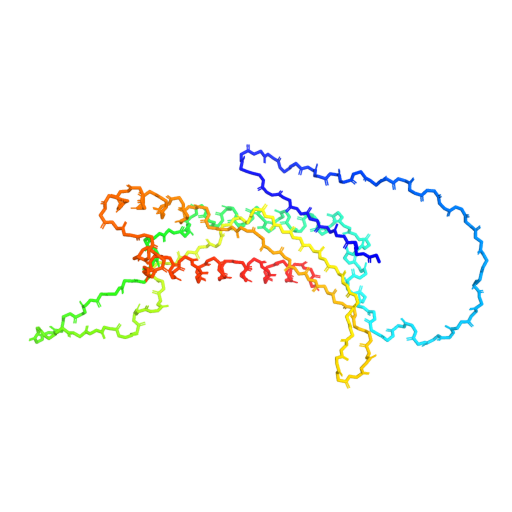OM 756 C C . ASP A 1 95 ? 35.714 -13.762 -3.683 1.00 74.81 95 ASP A C 1
ATOM 758 O O . ASP A 1 95 ? 35.384 -12.908 -2.857 1.00 74.81 95 ASP A O 1
ATOM 762 N N . VAL A 1 96 ? 34.897 -14.156 -4.658 1.00 68.38 96 VAL A N 1
ATOM 763 C CA . VAL A 1 96 ? 33.530 -13.676 -4.860 1.00 68.38 96 VAL A CA 1
ATOM 764 C C . VAL A 1 96 ? 32.606 -14.436 -3.917 1.00 68.38 96 VAL A C 1
ATOM 766 O O . VAL A 1 96 ? 32.185 -15.559 -4.207 1.00 68.38 96 VAL A O 1
ATOM 769 N N . ASN A 1 97 ? 32.265 -13.815 -2.791 1.00 62.72 97 ASN A N 1
ATOM 770 C CA . ASN A 1 97 ? 31.293 -14.351 -1.853 1.00 62.72 97 ASN A CA 1
ATOM 771 C C . ASN A 1 97 ? 29.930 -13.682 -2.051 1.00 62.72 97 ASN A C 1
ATOM 773 O O . ASN A 1 97 ? 29.776 -12.461 -2.059 1.00 62.72 97 ASN A O 1
ATOM 777 N N . TRP A 1 98 ? 28.904 -14.519 -2.200 1.00 59.25 98 TRP A N 1
ATOM 778 C CA . TRP A 1 98 ? 27.522 -14.061 -2.192 1.00 59.25 98 TRP A CA 1
ATOM 779 C C . TRP A 1 98 ? 27.132 -13.737 -0.759 1.00 59.25 98 TRP A C 1
ATOM 781 O O . TRP A 1 98 ? 26.982 -14.652 0.056 1.00 59.25 98 TRP A O 1
ATOM 791 N N . ASP A 1 99 ? 26.922 -12.461 -0.452 1.00 60.88 99 ASP A N 1
ATOM 792 C CA . ASP A 1 99 ? 26.455 -12.080 0.871 1.00 60.88 99 ASP A CA 1
ATOM 793 C C . ASP A 1 99 ? 24.997 -12.519 1.055 1.00 60.88 99 ASP A C 1
ATOM 795 O O . ASP A 1 99 ? 24.055 -11.897 0.567 1.00 60.88 99 ASP A O 1
ATOM 799 N N . GLN A 1 100 ? 24.798 -13.650 1.733 1.00 59.06 100 GLN A N 1
ATOM 800 C CA . GLN A 1 100 ? 23.466 -14.207 1.969 1.00 59.06 100 GLN A CA 1
ATOM 801 C C . GLN A 1 100 ? 22.625 -13.351 2.925 1.00 59.06 100 GLN A C 1
ATOM 803 O O . GLN A 1 100 ? 21.398 -13.464 2.902 1.00 59.06 100 GLN A O 1
ATOM 808 N N . ASN A 1 101 ? 23.251 -12.492 3.737 1.00 56.66 101 ASN A N 1
ATOM 809 C CA . ASN A 1 101 ? 22.554 -11.679 4.731 1.00 56.66 101 ASN A CA 1
ATOM 810 C C . ASN A 1 101 ? 21.938 -10.414 4.115 1.00 56.66 101 ASN A C 1
ATOM 812 O O . ASN A 1 101 ? 20.886 -9.971 4.578 1.00 56.66 101 ASN A O 1
ATOM 816 N N . HIS A 1 102 ? 22.531 -9.868 3.048 1.00 56.50 102 HIS A N 1
ATOM 817 C CA . HIS A 1 102 ? 22.040 -8.647 2.392 1.00 56.50 102 HIS A CA 1
ATOM 818 C C . HIS A 1 102 ? 20.997 -8.896 1.287 1.00 56.50 102 HIS A C 1
ATOM 820 O O . HIS A 1 102 ? 20.275 -7.975 0.917 1.00 56.50 102 HIS A O 1
ATOM 826 N N . LYS A 1 103 ? 20.799 -10.148 0.844 1.00 59.22 103 LYS A N 1
ATOM 827 C CA . LYS A 1 103 ? 19.830 -10.510 -0.219 1.00 59.22 103 LYS A CA 1
ATOM 828 C C . LYS A 1 103 ? 18.363 -10.188 0.082 1.00 59.22 103 LYS A C 1
ATOM 830 O O . LYS A 1 103 ? 17.537 -10.169 -0.827 1.00 59.22 103 LYS A O 1
ATOM 835 N N . TYR A 1 104 ? 18.002 -9.987 1.349 1.00 67.44 104 TYR A N 1
ATOM 836 C CA . TYR A 1 104 ? 16.597 -9.874 1.765 1.00 67.44 104 TYR A CA 1
ATOM 837 C C . TYR A 1 104 ? 16.262 -8.584 2.514 1.00 67.44 104 TYR A C 1
ATOM 839 O O . TYR A 1 104 ? 15.114 -8.405 2.934 1.00 67.44 104 TYR A O 1
ATOM 847 N N . VAL A 1 105 ? 17.239 -7.697 2.694 1.00 80.06 105 VAL A N 1
ATOM 848 C CA . VAL A 1 105 ? 17.058 -6.427 3.399 1.00 80.06 105 VAL A CA 1
ATOM 849 C C . VAL A 1 105 ? 17.008 -5.314 2.366 1.00 80.06 105 VAL A C 1
ATOM 851 O O . VAL A 1 105 ? 17.849 -5.257 1.479 1.00 80.06 105 VAL A O 1
ATOM 854 N N . ASP A 1 106 ? 16.000 -4.445 2.464 1.00 87.12 106 ASP A N 1
ATOM 855 C CA . ASP A 1 106 ? 15.920 -3.276 1.587 1.00 87.12 106 ASP A CA 1
ATOM 856 C C . ASP A 1 106 ? 17.192 -2.433 1.743 1.00 87.12 106 ASP A C 1
ATOM 858 O O . ASP A 1 106 ? 17.597 -2.127 2.868 1.00 87.12 106 ASP A O 1
ATOM 862 N N . SER A 1 107 ? 17.786 -2.026 0.623 1.00 86.50 107 SER A N 1
ATOM 863 C CA . SER A 1 107 ? 19.041 -1.263 0.611 1.00 86.50 107 SER A CA 1
ATOM 864 C C . SER A 1 107 ? 18.896 0.105 1.273 1.00 86.50 107 SER A C 1
ATOM 866 O O . SER A 1 107 ? 19.854 0.646 1.822 1.00 86.50 107 SER A O 1
ATOM 868 N N . MET A 1 108 ? 17.681 0.662 1.255 1.00 87.62 108 MET A N 1
ATOM 869 C CA . MET A 1 108 ? 17.357 1.922 1.913 1.00 87.62 108 MET A CA 1
ATOM 870 C C . MET A 1 108 ? 16.055 1.834 2.716 1.00 87.62 108 MET A C 1
ATOM 872 O O . MET A 1 108 ? 15.114 1.132 2.328 1.00 87.62 108 MET A O 1
ATOM 876 N N . PRO A 1 109 ? 15.958 2.565 3.843 1.00 89.94 109 PRO A N 1
ATOM 877 C CA . PRO A 1 109 ? 14.727 2.632 4.611 1.00 89.94 109 PRO A CA 1
ATOM 878 C C . PRO A 1 109 ? 13.673 3.450 3.861 1.00 89.94 109 PRO A C 1
ATOM 880 O O . PRO A 1 109 ? 13.893 4.611 3.531 1.00 89.94 109 PRO A O 1
ATOM 883 N N . TRP A 1 110 ? 12.479 2.886 3.702 1.00 92.94 110 TRP A N 1
ATOM 884 C CA . TRP A 1 110 ? 11.353 3.548 3.041 1.00 92.94 110 TRP A CA 1
ATOM 885 C C . TRP A 1 110 ? 10.092 3.557 3.909 1.00 92.94 110 TRP A C 1
ATOM 887 O O . TRP A 1 110 ? 9.893 2.732 4.819 1.00 92.94 110 TRP A O 1
ATOM 897 N N . LYS A 1 111 ? 9.214 4.518 3.624 1.00 92.06 111 LYS A N 1
ATOM 898 C CA . LYS A 1 111 ? 7.925 4.710 4.287 1.00 92.06 111 LYS A CA 1
ATOM 899 C C . LYS A 1 111 ? 6.775 4.420 3.322 1.00 92.06 111 LYS A C 1
ATOM 901 O O . LYS A 1 111 ? 6.885 4.719 2.137 1.00 92.06 111 LYS A O 1
ATOM 906 N N . PRO A 1 112 ? 5.686 3.798 3.809 1.00 91.81 112 PRO A N 1
ATOM 907 C CA . PRO A 1 112 ? 4.530 3.523 2.974 1.00 91.81 112 PRO A CA 1
ATOM 908 C C . PRO A 1 112 ? 3.889 4.828 2.509 1.00 91.81 112 PRO A C 1
ATOM 910 O O . PRO A 1 112 ? 3.703 5.764 3.284 1.00 91.81 112 PRO A O 1
ATOM 913 N N . GLU A 1 113 ? 3.544 4.849 1.234 1.00 91.44 113 GLU A N 1
ATOM 914 C CA . GLU A 1 113 ? 2.819 5.938 0.595 1.00 91.44 113 GLU A CA 1
ATOM 915 C C . GLU A 1 113 ? 1.317 5.831 0.886 1.00 91.44 113 GLU A C 1
ATOM 917 O O . GLU A 1 113 ? 0.843 4.741 1.235 1.00 91.44 113 GLU A O 1
ATOM 922 N N . PRO A 1 114 ? 0.549 6.931 0.768 1.00 89.94 114 PRO A N 1
ATOM 923 C CA . PRO A 1 114 ? -0.898 6.857 0.905 1.00 89.94 114 PRO A CA 1
ATOM 924 C C . PRO A 1 114 ? -1.489 5.852 -0.108 1.00 89.94 114 PRO A C 1
ATOM 926 O O . PRO A 1 114 ? -1.127 5.884 -1.286 1.00 89.94 114 PRO A O 1
ATOM 929 N N . PRO A 1 115 ? -2.367 4.939 0.342 1.00 91.31 115 PRO A N 1
ATOM 930 C CA . PRO A 1 115 ? -3.056 3.994 -0.531 1.00 91.31 115 PRO A CA 1
ATOM 931 C C . PRO A 1 115 ? -4.122 4.705 -1.370 1.00 91.31 115 PRO A C 1
ATOM 933 O O . PRO A 1 115 ? -4.559 5.797 -1.015 1.00 91.31 115 PRO A O 1
ATOM 936 N N . THR A 1 116 ? -4.592 4.049 -2.431 1.00 89.31 116 THR A N 1
ATOM 937 C CA . THR A 1 116 ? -5.697 4.530 -3.275 1.00 89.31 116 THR A CA 1
ATOM 938 C C . THR A 1 116 ? -7.023 4.498 -2.529 1.00 89.31 116 THR A C 1
ATOM 940 O O . THR A 1 116 ? -7.848 5.388 -2.694 1.00 89.31 116 THR A O 1
ATOM 943 N N . SER A 1 117 ? -7.265 3.488 -1.690 1.00 87.81 117 SER A N 1
ATOM 944 C CA . SER A 1 117 ? -8.423 3.512 -0.796 1.00 87.81 117 SER A CA 1
ATOM 945 C C . SER A 1 117 ? -8.200 2.711 0.482 1.00 87.81 117 SER A C 1
ATOM 947 O O . SER A 1 117 ? -7.406 1.768 0.522 1.00 87.81 117 SER A O 1
ATOM 949 N N . ILE A 1 118 ? -8.906 3.102 1.543 1.00 89.38 118 ILE A N 1
ATOM 950 C CA . ILE A 1 118 ? -9.002 2.361 2.804 1.00 89.38 118 ILE A CA 1
ATOM 951 C C . ILE A 1 118 ? -10.482 2.143 3.095 1.00 89.38 118 ILE A C 1
ATOM 953 O O . ILE A 1 118 ? -11.269 3.086 3.046 1.00 89.38 118 ILE A O 1
ATOM 957 N N . GLY A 1 119 ? -10.865 0.910 3.402 1.00 86.00 119 GLY A N 1
ATOM 958 C CA . GLY A 1 119 ? -12.228 0.560 3.774 1.00 86.00 119 GLY A CA 1
ATOM 959 C C . GLY A 1 119 ? -12.286 -0.220 5.077 1.00 86.00 119 GLY A C 1
ATOM 960 O O . GLY A 1 119 ? -11.442 -1.080 5.341 1.00 86.00 119 GLY A O 1
ATOM 961 N N . LEU A 1 120 ? -13.300 0.081 5.878 1.00 87.00 120 LEU A N 1
ATOM 962 C CA . LEU A 1 120 ? -13.685 -0.671 7.060 1.00 87.00 120 LEU A CA 1
ATOM 963 C C . LEU A 1 120 ? -14.995 -1.391 6.753 1.00 87.00 120 LEU A C 1
ATOM 965 O O . LEU A 1 120 ? -15.990 -0.764 6.393 1.00 87.00 120 LEU A O 1
ATOM 969 N N . TYR A 1 121 ? -14.976 -2.708 6.903 1.00 86.81 121 TYR A N 1
ATOM 970 C CA . TYR A 1 121 ? -16.120 -3.578 6.667 1.00 86.81 121 TYR A CA 1
ATOM 971 C C . TYR A 1 121 ? -16.355 -4.411 7.911 1.00 86.81 121 TYR A C 1
ATOM 973 O O . TYR A 1 121 ? -15.404 -4.787 8.590 1.00 86.81 121 TYR A O 1
ATOM 981 N N . HIS A 1 122 ? -17.597 -4.765 8.194 1.00 86.56 122 HIS A N 1
ATOM 982 C CA . HIS A 1 122 ? -17.891 -5.735 9.237 1.00 86.56 122 HIS A CA 1
ATOM 983 C C . HIS A 1 122 ? -18.829 -6.809 8.712 1.00 86.56 122 HIS A C 1
ATOM 985 O O . HIS A 1 122 ? -19.684 -6.555 7.869 1.00 86.56 122 HIS A O 1
ATOM 991 N N . ALA A 1 123 ? -18.664 -8.021 9.221 1.00 85.75 123 ALA A N 1
ATOM 992 C CA . ALA A 1 123 ? -19.579 -9.110 8.940 1.00 85.75 123 ALA A CA 1
ATOM 993 C C . ALA A 1 123 ? -19.645 -10.052 10.137 1.00 85.75 123 ALA A C 1
ATOM 995 O O . ALA A 1 123 ? -18.732 -10.106 10.964 1.00 85.75 123 ALA A O 1
ATOM 996 N N . PHE A 1 124 ? -20.739 -10.795 10.213 1.00 85.75 124 PHE A N 1
ATOM 997 C CA . PHE A 1 124 ? -20.849 -11.933 11.105 1.00 85.75 124 PHE A CA 1
ATOM 998 C C . PHE A 1 124 ? -20.371 -13.174 10.361 1.00 85.75 124 PHE A C 1
ATOM 1000 O O . PHE A 1 124 ? -20.892 -13.497 9.295 1.00 85.75 124 PHE A O 1
ATOM 1007 N N . ASP A 1 125 ? -19.373 -13.843 10.917 1.00 82.69 125 ASP A N 1
ATOM 1008 C CA . ASP A 1 125 ? -18.774 -15.043 10.348 1.00 82.69 125 ASP A CA 1
ATOM 1009 C C . ASP A 1 125 ? -18.971 -16.216 11.309 1.00 82.69 125 ASP A C 1
ATOM 1011 O O . ASP A 1 125 ? -18.912 -16.044 12.528 1.00 82.69 125 ASP A O 1
ATOM 1015 N N . ARG A 1 126 ? -19.231 -17.410 10.777 1.00 81.06 126 ARG A N 1
ATOM 1016 C CA . ARG A 1 126 ? -19.407 -18.607 11.606 1.00 81.06 126 ARG A CA 1
ATOM 1017 C C . ARG A 1 126 ? -18.067 -19.294 11.778 1.00 81.06 126 ARG A C 1
ATOM 1019 O O . ARG A 1 126 ? -17.434 -19.702 10.807 1.00 81.06 126 ARG A O 1
ATOM 1026 N N . ASN A 1 127 ? -17.641 -19.455 13.024 1.00 74.19 127 ASN A N 1
ATOM 1027 C CA . ASN A 1 127 ? -16.429 -20.205 13.307 1.00 74.19 127 ASN A CA 1
ATOM 1028 C C . ASN A 1 127 ? -16.684 -21.709 13.103 1.00 74.19 127 ASN A C 1
ATOM 1030 O O . ASN A 1 127 ? -17.571 -22.280 13.735 1.00 74.19 127 ASN A O 1
ATOM 1034 N N . PHE A 1 128 ? -15.880 -22.358 12.255 1.00 72.44 128 PHE A N 1
ATOM 1035 C CA . PHE A 1 128 ? -16.030 -23.776 11.902 1.00 72.44 128 PHE A CA 1
ATOM 1036 C C . PHE A 1 128 ? -15.963 -24.719 13.115 1.00 72.44 128 PHE A C 1
ATOM 1038 O O . PHE A 1 128 ? -16.554 -25.793 13.093 1.00 72.44 128 PHE A O 1
ATOM 1045 N N . VAL A 1 129 ? -15.244 -24.331 14.174 1.00 74.88 129 VAL A N 1
ATOM 1046 C CA . VAL A 1 129 ? -14.981 -25.210 15.327 1.00 74.88 129 VAL A CA 1
ATOM 1047 C C . VAL A 1 129 ? -16.133 -25.228 16.334 1.00 74.88 129 VAL A C 1
ATOM 1049 O O . VAL A 1 129 ? -16.411 -26.273 16.912 1.00 74.88 129 VAL A O 1
ATOM 1052 N N . ASN A 1 130 ? -16.807 -24.094 16.542 1.00 71.56 130 ASN A N 1
ATOM 1053 C CA . ASN A 1 130 ? -17.790 -23.941 17.622 1.00 71.56 130 ASN A CA 1
ATOM 1054 C C . ASN A 1 130 ? -19.206 -23.604 17.123 1.00 71.56 130 ASN A C 1
ATOM 1056 O O . ASN A 1 130 ? -20.099 -23.464 17.951 1.00 71.56 130 ASN A O 1
ATOM 1060 N N . ASP A 1 131 ? -19.402 -23.419 15.810 1.00 74.50 131 ASP A N 1
ATOM 1061 C CA . ASP A 1 131 ? -20.641 -22.912 15.180 1.00 74.50 131 ASP A CA 1
ATOM 1062 C C . ASP A 1 131 ? -21.195 -21.632 15.846 1.00 74.50 131 ASP A C 1
ATOM 1064 O O . ASP A 1 131 ? -22.372 -21.293 15.750 1.00 74.50 131 ASP A O 1
ATOM 1068 N N . VAL A 1 132 ? -20.320 -20.891 16.536 1.00 78.75 132 VAL A N 1
ATOM 1069 C CA . VAL A 1 132 ? -20.642 -19.603 17.146 1.00 78.75 132 VAL A CA 1
ATOM 1070 C C . VAL A 1 132 ? -20.480 -18.519 16.089 1.00 78.75 132 VAL A C 1
ATOM 1072 O O . VAL A 1 132 ? -19.496 -18.491 15.341 1.00 78.75 132 VAL A O 1
ATOM 1075 N N . LEU A 1 133 ? -21.463 -17.623 16.040 1.00 81.19 133 LEU A N 1
ATOM 1076 C CA . LEU A 1 133 ? -21.446 -16.446 15.187 1.00 81.19 133 LEU A CA 1
ATOM 1077 C C . LEU A 1 133 ? -20.518 -15.387 15.798 1.00 81.19 133 LEU A C 1
ATOM 1079 O O . LEU A 1 133 ? -20.774 -14.891 16.890 1.00 81.19 133 LEU A O 1
ATOM 1083 N N . GLU A 1 134 ? -19.447 -15.028 15.098 1.00 83.62 134 GLU A N 1
ATOM 1084 C CA . GLU A 1 134 ? -18.480 -14.017 15.530 1.00 83.62 134 GLU A CA 1
ATOM 1085 C C . GLU A 1 134 ? -18.612 -12.750 14.679 1.00 83.62 134 GLU A C 1
ATOM 1087 O O . GLU A 1 134 ? -18.532 -12.793 13.449 1.00 83.62 134 GLU A O 1
ATOM 1092 N N . HIS A 1 135 ? -18.770 -11.595 15.324 1.00 85.62 135 HIS A N 1
ATOM 1093 C CA . HIS A 1 135 ? -18.763 -10.292 14.659 1.00 85.62 135 HIS A CA 1
ATOM 1094 C C . HIS A 1 135 ? -17.328 -9.815 14.418 1.00 85.62 135 HIS A C 1
ATOM 1096 O O . HIS A 1 135 ? -16.595 -9.480 15.355 1.00 85.62 135 HIS A O 1
ATOM 1102 N N . LYS A 1 136 ? -16.922 -9.768 13.148 1.00 85.38 136 LYS A N 1
ATOM 1103 C CA . LYS A 1 136 ? -15.562 -9.412 12.724 1.00 85.38 136 LYS A CA 1
ATOM 1104 C C . LYS A 1 136 ? -15.538 -8.069 12.003 1.00 85.38 136 LYS A C 1
ATOM 1106 O O . LYS A 1 136 ? -16.464 -7.733 11.268 1.00 85.38 136 LYS A O 1
ATOM 1111 N N . LEU A 1 137 ? -14.442 -7.336 12.199 1.00 85.62 137 LEU A N 1
ATOM 1112 C CA . LEU A 1 137 ? -14.082 -6.140 11.438 1.00 85.62 137 LEU A CA 1
ATOM 1113 C C . LEU A 1 137 ? -12.949 -6.487 10.473 1.00 85.62 137 LEU A C 1
ATOM 1115 O O . LEU A 1 137 ? -11.943 -7.076 10.868 1.00 85.62 137 LEU A O 1
ATOM 1119 N N . PHE A 1 138 ? -13.096 -6.073 9.226 1.00 88.50 138 PHE A N 1
ATOM 1120 C CA . PHE A 1 138 ? -12.130 -6.221 8.157 1.00 88.50 138 PHE A CA 1
ATOM 1121 C C . PHE A 1 138 ? -11.639 -4.837 7.742 1.00 88.50 138 PHE A C 1
ATOM 1123 O O . PHE A 1 138 ? -12.428 -3.927 7.494 1.00 88.50 138 PHE A O 1
ATOM 1130 N N . ILE A 1 139 ? -10.319 -4.693 7.653 1.00 89.81 139 ILE A N 1
ATOM 1131 C CA . ILE A 1 139 ? -9.667 -3.492 7.137 1.00 89.81 139 ILE A CA 1
ATOM 1132 C C . ILE A 1 139 ? -9.127 -3.845 5.760 1.00 89.81 139 ILE A C 1
ATOM 1134 O O . ILE A 1 139 ? -8.242 -4.694 5.634 1.00 89.81 139 ILE A O 1
ATOM 1138 N N . VAL A 1 140 ? -9.657 -3.195 4.736 1.00 90.88 140 VAL A N 1
ATOM 1139 C CA . VAL A 1 140 ? -9.204 -3.351 3.357 1.00 90.88 140 VAL A CA 1
ATOM 1140 C C . VAL A 1 140 ? -8.381 -2.126 2.999 1.00 90.88 140 VAL A C 1
ATOM 1142 O O . VAL A 1 140 ? -8.814 -0.996 3.203 1.00 90.88 140 VAL A O 1
ATOM 1145 N N . VAL A 1 141 ? -7.184 -2.352 2.474 1.00 91.31 141 VAL A N 1
ATOM 1146 C CA . VAL A 1 141 ? -6.320 -1.295 1.947 1.00 91.31 141 VAL A CA 1
ATOM 1147 C C . VAL A 1 141 ? -5.993 -1.653 0.514 1.00 91.31 141 VAL A C 1
ATOM 1149 O O . VAL A 1 141 ? -5.460 -2.736 0.260 1.00 91.31 141 VAL A O 1
ATOM 1152 N N . ASP A 1 142 ? -6.308 -0.745 -0.398 1.00 89.56 142 ASP A N 1
ATOM 1153 C CA . ASP A 1 142 ? -6.088 -0.917 -1.827 1.00 89.56 142 ASP A CA 1
ATOM 1154 C C . ASP A 1 142 ? -5.085 0.106 -2.369 1.00 89.56 142 ASP A C 1
ATOM 1156 O O . 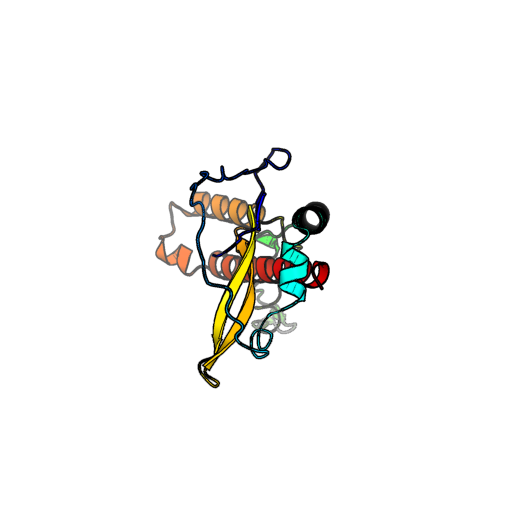ASP A 1 142 ? -5.039 1.255 -1.928 1.00 89.56 142 ASP A O 1
ATOM 1160 N N . GLY A 1 143 ? -4.276 -0.325 -3.331 1.00 84.88 143 GLY A N 1
ATOM 1161 C CA . GLY A 1 143 ? -3.168 0.452 -3.878 1.00 84.88 143 GLY A CA 1
ATOM 1162 C C . GLY A 1 143 ? -1.957 0.575 -2.944 1.00 84.88 143 GLY A C 1
ATOM 1163 O O . GLY A 1 143 ? -1.770 -0.204 -2.000 1.00 84.88 143 GLY A O 1
ATOM 1164 N N . GLY A 1 144 ? -1.113 1.561 -3.253 1.00 81.31 144 GLY A N 1
ATOM 1165 C CA . GLY A 1 144 ? 0.122 1.884 -2.538 1.00 81.31 144 GLY A CA 1
ATOM 1166 C C . GLY A 1 144 ? 1.387 1.707 -3.384 1.00 81.31 144 GLY A C 1
ATOM 1167 O O . GLY A 1 144 ? 1.438 0.872 -4.283 1.00 81.31 144 GLY A O 1
ATOM 1168 N N . LEU A 1 145 ? 2.417 2.476 -3.024 1.00 90.81 145 LEU A N 1
ATOM 1169 C CA . LEU A 1 145 ? 3.707 2.601 -3.719 1.00 90.81 145 LEU A CA 1
ATOM 1170 C C . LEU A 1 145 ? 3.639 3.161 -5.160 1.00 90.81 145 LEU A C 1
ATOM 1172 O O . LEU A 1 145 ? 4.278 2.584 -6.041 1.00 90.81 145 LEU A O 1
ATOM 1176 N N . PRO A 1 146 ? 2.884 4.249 -5.431 1.00 90.25 146 PRO A N 1
ATOM 1177 C CA . PRO A 1 146 ? 2.807 4.837 -6.771 1.00 90.25 146 PRO A CA 1
ATOM 1178 C C . PRO A 1 146 ? 4.183 5.169 -7.360 1.00 90.25 146 PRO A C 1
ATOM 1180 O O . PRO A 1 146 ? 4.429 4.838 -8.512 1.00 90.25 146 PRO A O 1
ATOM 1183 N N . ASN A 1 147 ? 5.117 5.704 -6.567 1.00 91.38 147 ASN A N 1
ATOM 1184 C CA . ASN A 1 147 ? 6.434 6.086 -7.083 1.00 91.38 147 ASN A CA 1
ATOM 1185 C C . ASN A 1 147 ? 7.246 4.870 -7.558 1.00 91.38 147 ASN A C 1
ATOM 1187 O O . ASN A 1 147 ? 7.825 4.891 -8.640 1.00 91.38 147 ASN A O 1
ATOM 1191 N N . ALA A 1 148 ? 7.248 3.778 -6.786 1.00 93.19 148 ALA A N 1
ATOM 1192 C CA . ALA A 1 148 ? 7.921 2.544 -7.192 1.00 93.19 148 ALA A CA 1
ATOM 1193 C C . ALA A 1 148 ? 7.278 1.914 -8.439 1.00 93.19 148 ALA A C 1
ATOM 1195 O O . ALA A 1 148 ? 7.979 1.322 -9.258 1.00 93.19 148 ALA A O 1
ATOM 1196 N N . VAL A 1 149 ? 5.952 2.023 -8.578 1.00 92.75 149 VAL A N 1
ATOM 1197 C CA . VAL A 1 149 ? 5.226 1.549 -9.765 1.00 92.75 149 VAL A CA 1
ATOM 1198 C C . VAL A 1 149 ? 5.589 2.389 -10.990 1.00 92.75 149 VAL A C 1
ATOM 1200 O O . VAL A 1 149 ? 5.832 1.813 -12.048 1.00 92.75 149 VAL A O 1
ATOM 1203 N N . ASP A 1 150 ? 5.686 3.710 -10.849 1.00 93.31 150 ASP A N 1
ATOM 1204 C CA . ASP A 1 150 ? 6.075 4.616 -11.934 1.00 93.31 150 ASP A CA 1
ATOM 1205 C C . ASP A 1 150 ? 7.530 4.385 -12.372 1.00 93.31 150 ASP A C 1
ATOM 1207 O O . ASP A 1 150 ? 7.820 4.306 -13.568 1.00 93.31 150 ASP A O 1
ATOM 1211 N N . GLU A 1 151 ? 8.453 4.200 -11.423 1.00 94.44 151 GLU A N 1
ATOM 1212 C CA . GLU A 1 151 ? 9.841 3.822 -11.719 1.00 94.44 151 GLU A CA 1
ATOM 1213 C C . GLU A 1 151 ? 9.918 2.477 -12.450 1.00 94.44 151 GLU A C 1
ATOM 1215 O O . GLU A 1 151 ? 10.628 2.352 -13.450 1.00 94.44 151 GLU A O 1
ATOM 1220 N N . PHE A 1 152 ? 9.150 1.484 -11.995 1.00 94.44 152 PHE A N 1
ATOM 1221 C CA . PHE A 1 152 ? 9.074 0.184 -12.654 1.00 94.44 152 PHE A CA 1
ATOM 1222 C C . PHE A 1 152 ? 8.472 0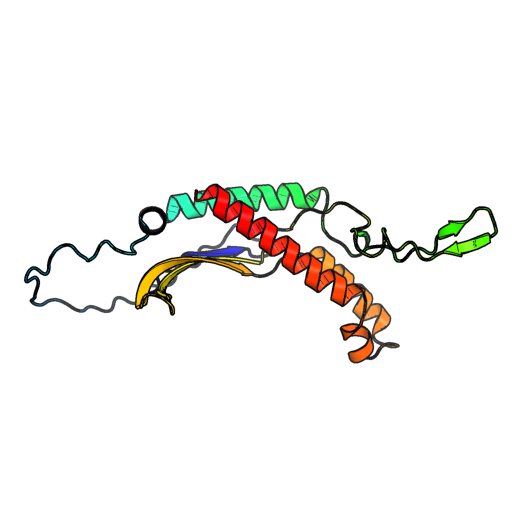.287 -14.061 1.00 94.44 152 PHE A C 1
ATOM 1224 O O . PHE A 1 152 ? 8.966 -0.350 -14.987 1.00 94.44 152 PHE A O 1
ATOM 1231 N N . TYR A 1 153 ? 7.448 1.117 -14.257 1.00 93.88 153 TYR A N 1
ATOM 1232 C CA . TYR A 1 153 ? 6.864 1.365 -15.572 1.00 93.88 153 TYR A CA 1
ATOM 1233 C C . TYR A 1 153 ? 7.873 2.001 -16.540 1.00 93.88 153 TYR A C 1
ATOM 1235 O O . TYR A 1 153 ? 7.958 1.584 -17.694 1.00 93.88 153 TYR A O 1
ATOM 1243 N N . ASN A 1 154 ? 8.685 2.951 -16.075 1.00 94.31 154 ASN A N 1
ATOM 1244 C CA . ASN A 1 154 ? 9.740 3.546 -16.898 1.00 94.31 154 ASN A CA 1
ATOM 1245 C C . ASN A 1 154 ? 10.825 2.522 -17.263 1.00 94.31 154 ASN A C 1
ATOM 1247 O O . ASN A 1 154 ? 11.172 2.399 -18.436 1.00 94.31 154 ASN A O 1
ATOM 1251 N N . LEU A 1 155 ? 11.281 1.718 -16.294 1.00 92.38 155 LEU A N 1
ATOM 1252 C CA . LEU A 1 155 ? 12.219 0.617 -16.545 1.00 92.38 155 LEU A CA 1
ATOM 1253 C C . LEU A 1 155 ? 11.680 -0.350 -17.609 1.00 92.38 155 LEU A C 1
ATOM 1255 O O . LEU A 1 155 ? 12.394 -0.778 -18.514 1.00 92.38 155 LEU A O 1
ATOM 1259 N N . MET A 1 156 ? 10.395 -0.671 -17.507 1.00 93.06 156 MET A N 1
ATOM 1260 C CA . MET A 1 156 ? 9.689 -1.530 -18.445 1.00 93.06 156 MET A CA 1
ATOM 1261 C C . MET A 1 156 ? 9.647 -0.956 -19.859 1.00 93.06 156 MET A C 1
ATOM 1263 O O . MET A 1 156 ? 9.854 -1.702 -20.812 1.00 93.06 156 MET A O 1
ATOM 1267 N N . LEU A 1 157 ? 9.393 0.346 -20.012 1.00 92.88 157 LEU A N 1
ATOM 1268 C CA . LEU A 1 157 ? 9.403 1.007 -21.320 1.00 92.88 157 LEU A CA 1
ATOM 1269 C C . LEU A 1 157 ? 10.782 0.943 -21.981 1.00 92.88 157 LEU A C 1
ATOM 1271 O O . LEU A 1 157 ? 10.866 0.703 -23.189 1.00 92.88 157 LEU A O 1
ATOM 1275 N N . ASP A 1 158 ? 11.842 1.102 -21.192 1.00 92.25 158 ASP A N 1
ATOM 1276 C CA . ASP A 1 158 ? 13.218 1.025 -21.680 1.00 92.25 158 ASP A CA 1
ATOM 1277 C C . ASP A 1 158 ? 13.594 -0.412 -22.080 1.00 92.25 158 ASP A C 1
ATOM 1279 O O . ASP A 1 158 ? 14.180 -0.636 -23.142 1.00 92.25 158 ASP A O 1
ATOM 1283 N N . ALA A 1 159 ? 13.186 -1.400 -21.279 1.00 89.69 159 ALA A N 1
ATOM 1284 C CA . ALA A 1 159 ? 13.480 -2.817 -21.499 1.00 89.69 159 ALA A CA 1
ATOM 1285 C C . ALA A 1 159 ? 12.545 -3.512 -22.512 1.00 89.69 159 ALA A C 1
ATOM 1287 O O . ALA A 1 159 ? 12.832 -4.630 -22.954 1.00 89.69 159 ALA A O 1
ATOM 1288 N N . ALA A 1 160 ? 11.433 -2.880 -22.907 1.00 87.12 160 ALA A N 1
ATOM 1289 C CA . ALA A 1 160 ? 10.352 -3.507 -23.678 1.00 87.12 160 ALA A CA 1
ATOM 1290 C C . ALA A 1 160 ? 10.781 -4.093 -25.034 1.00 87.12 160 ALA A C 1
ATOM 1292 O O . ALA A 1 160 ? 10.114 -4.981 -25.561 1.00 87.12 160 ALA A O 1
ATOM 1293 N N . LYS A 1 161 ? 11.868 -3.588 -25.634 1.00 88.81 161 LYS A N 1
ATOM 1294 C CA . LYS A 1 161 ? 12.360 -4.071 -26.937 1.00 88.81 161 LYS A CA 1
ATOM 1295 C C . LYS A 1 161 ? 13.135 -5.385 -26.845 1.00 88.81 161 LYS A C 1
ATOM 1297 O O . LYS A 1 161 ? 13.237 -6.085 -27.849 1.00 88.81 161 LYS A O 1
ATOM 1302 N N . GLU A 1 162 ? 13.690 -5.691 -25.678 1.00 91.00 162 GLU A N 1
ATOM 1303 C CA . GLU A 1 162 ? 14.664 -6.774 -25.490 1.00 91.00 162 GLU A CA 1
ATOM 1304 C C . GLU A 1 162 ? 14.167 -7.866 -24.538 1.00 91.00 162 GLU A C 1
ATOM 1306 O O . GLU A 1 162 ? 14.743 -8.949 -24.490 1.00 91.00 162 GLU A O 1
ATOM 1311 N N . THR A 1 163 ? 13.084 -7.609 -23.804 1.00 91.38 163 THR A N 1
ATOM 1312 C CA . THR A 1 163 ? 12.572 -8.507 -22.765 1.00 91.38 163 THR A CA 1
ATOM 1313 C C . THR A 1 163 ? 11.203 -9.063 -23.126 1.00 91.38 163 THR A C 1
ATOM 1315 O O . THR A 1 163 ? 10.351 -8.380 -23.700 1.00 91.38 163 THR A O 1
ATOM 1318 N N . THR A 1 164 ? 10.968 -10.332 -22.794 1.00 92.56 164 THR A N 1
ATOM 1319 C CA . THR A 1 164 ? 9.633 -10.921 -22.913 1.00 92.56 164 THR A CA 1
ATOM 1320 C C . THR A 1 164 ? 8.815 -10.651 -21.654 1.00 92.56 164 THR A C 1
ATOM 1322 O O . THR A 1 164 ? 9.344 -10.450 -20.561 1.00 92.56 164 THR A O 1
ATOM 1325 N N . THR A 1 165 ? 7.488 -10.727 -21.767 1.00 89.31 165 THR A N 1
ATOM 1326 C CA . THR A 1 165 ? 6.588 -10.599 -20.607 1.00 89.31 165 THR A CA 1
ATOM 1327 C C . THR A 1 165 ? 6.879 -11.630 -19.519 1.00 89.31 165 THR A C 1
ATOM 1329 O O . THR A 1 165 ? 6.606 -11.377 -18.346 1.00 89.31 165 THR A O 1
ATOM 1332 N N . LYS A 1 166 ? 7.413 -12.798 -19.899 1.00 92.75 166 LYS A N 1
ATOM 1333 C CA . LYS A 1 166 ? 7.813 -13.837 -18.953 1.00 92.75 166 LYS A CA 1
ATOM 1334 C C . LYS A 1 166 ? 9.014 -13.380 -18.127 1.00 92.75 166 LYS A C 1
ATOM 1336 O O . LYS A 1 166 ? 8.939 -13.454 -16.905 1.00 92.75 166 LYS A O 1
ATOM 1341 N N . ASP A 1 167 ? 10.046 -12.854 -18.784 1.00 92.00 167 ASP A N 1
ATOM 1342 C CA . ASP A 1 167 ? 11.270 -12.377 -18.124 1.00 92.00 167 ASP A CA 1
ATOM 1343 C C . ASP A 1 167 ? 10.948 -11.276 -17.108 1.00 92.00 167 ASP A C 1
ATOM 1345 O O . ASP A 1 167 ? 11.448 -11.273 -15.988 1.00 92.00 167 ASP A O 1
ATOM 1349 N N . ILE A 1 168 ? 10.013 -10.399 -17.467 1.00 90.88 168 ILE A N 1
ATOM 1350 C CA . ILE A 1 168 ? 9.507 -9.340 -16.595 1.00 90.88 168 ILE A CA 1
ATOM 1351 C C . ILE A 1 168 ? 8.779 -9.919 -15.375 1.00 90.88 168 ILE A C 1
ATOM 1353 O O . ILE A 1 168 ? 9.010 -9.500 -14.247 1.00 90.88 168 ILE A O 1
ATOM 1357 N N . CYS A 1 169 ? 7.883 -10.891 -15.570 1.00 89.81 169 CYS A N 1
ATOM 1358 C CA . CYS A 1 169 ? 7.109 -11.474 -14.468 1.00 89.81 169 CYS A CA 1
ATOM 1359 C C . CYS A 1 169 ? 7.971 -12.225 -13.444 1.00 89.81 169 CYS A C 1
ATOM 1361 O O . CYS A 1 169 ? 7.555 -12.353 -12.282 1.00 89.81 169 CYS A O 1
ATOM 1363 N N . GLU A 1 170 ? 9.112 -12.744 -13.899 1.00 89.94 170 GLU A N 1
ATOM 1364 C CA . GLU A 1 170 ? 10.109 -13.479 -13.120 1.00 89.94 170 GLU A CA 1
ATOM 1365 C C . GLU A 1 170 ? 11.223 -12.565 -12.574 1.00 89.94 170 GLU A C 1
ATOM 1367 O O . GLU A 1 170 ? 12.062 -13.036 -11.808 1.00 89.94 170 GLU A O 1
ATOM 1372 N N . SER A 1 171 ? 11.206 -11.268 -12.903 1.00 89.88 171 SER A N 1
ATOM 1373 C CA . SER A 1 171 ? 12.244 -10.319 -12.507 1.00 89.88 171 SER A CA 1
ATOM 1374 C C . SER A 1 171 ? 12.254 -10.031 -11.000 1.00 89.88 171 SER A C 1
ATOM 1376 O O . SER A 1 171 ? 11.233 -10.113 -10.298 1.00 89.88 171 SER A O 1
ATOM 1378 N N . GLU A 1 172 ? 13.430 -9.669 -10.485 1.00 88.62 172 GLU A N 1
ATOM 1379 C CA . GLU A 1 172 ? 13.604 -9.311 -9.075 1.00 88.62 172 GLU A CA 1
ATOM 1380 C C . GLU A 1 172 ? 12.847 -8.028 -8.718 1.00 88.62 172 GLU A C 1
ATOM 1382 O O . GLU A 1 172 ? 12.292 -7.935 -7.623 1.00 88.62 172 GLU A O 1
ATOM 1387 N N . GLU A 1 173 ? 12.718 -7.085 -9.652 1.00 91.00 173 GLU A N 1
ATOM 1388 C CA . GLU A 1 173 ? 11.965 -5.841 -9.473 1.00 91.00 173 GLU A CA 1
ATOM 1389 C C . GLU A 1 173 ? 10.485 -6.126 -9.220 1.00 91.00 173 GLU A C 1
ATOM 1391 O O . GLU A 1 173 ? 9.903 -5.602 -8.266 1.00 91.00 173 GLU A O 1
ATOM 1396 N N . VAL A 1 174 ? 9.872 -7.016 -10.010 1.00 92.19 174 VAL A N 1
ATOM 1397 C CA . VAL A 1 174 ? 8.476 -7.424 -9.800 1.00 92.19 174 VAL A CA 1
ATOM 1398 C C . VAL A 1 174 ? 8.320 -8.170 -8.476 1.00 92.19 174 VAL A C 1
ATOM 1400 O O . VAL A 1 174 ? 7.356 -7.940 -7.733 1.00 92.19 174 VAL A O 1
ATOM 1403 N N . ASN A 1 175 ? 9.255 -9.061 -8.148 1.00 90.31 175 ASN A N 1
ATOM 1404 C CA . ASN A 1 175 ? 9.224 -9.807 -6.890 1.00 90.31 175 ASN A CA 1
ATOM 1405 C C . ASN A 1 175 ? 9.373 -8.892 -5.669 1.00 90.31 175 ASN A C 1
ATOM 1407 O O . ASN A 1 175 ? 8.647 -9.061 -4.679 1.00 90.31 175 ASN A O 1
ATOM 1411 N N . TRP A 1 176 ? 10.268 -7.908 -5.737 1.00 91.62 176 TRP A N 1
ATOM 1412 C CA . TRP A 1 176 ? 10.431 -6.894 -4.708 1.00 91.62 176 TRP A CA 1
ATOM 1413 C C . TRP A 1 176 ? 9.182 -6.024 -4.597 1.00 91.62 176 TRP A C 1
ATOM 1415 O O . TRP A 1 176 ? 8.656 -5.894 -3.491 1.00 91.62 176 TRP A O 1
ATOM 1425 N N . LEU A 1 177 ? 8.643 -5.521 -5.711 1.00 92.56 177 LEU A N 1
ATOM 1426 C CA . LEU A 1 177 ? 7.458 -4.661 -5.724 1.00 92.56 177 LEU A CA 1
ATOM 1427 C C . LEU A 1 177 ? 6.249 -5.365 -5.092 1.00 92.56 177 LEU A C 1
ATOM 1429 O O . LEU A 1 177 ? 5.614 -4.805 -4.200 1.00 92.56 177 LEU A O 1
ATOM 1433 N N . ARG A 1 178 ? 5.989 -6.639 -5.431 1.00 91.50 178 ARG A N 1
ATOM 1434 C CA . ARG A 1 178 ? 4.930 -7.454 -4.793 1.00 91.50 178 ARG A CA 1
ATOM 1435 C C . ARG A 1 178 ? 5.079 -7.494 -3.266 1.00 91.50 178 ARG A C 1
ATOM 1437 O O . ARG A 1 178 ? 4.116 -7.242 -2.532 1.00 91.50 178 ARG A O 1
ATOM 1444 N N . LYS A 1 179 ? 6.289 -7.791 -2.775 1.00 91.31 179 LYS A N 1
ATOM 1445 C CA . LYS A 1 179 ? 6.594 -7.869 -1.334 1.00 91.31 179 LYS A CA 1
ATOM 1446 C C . LYS A 1 179 ? 6.541 -6.492 -0.667 1.00 91.31 179 LYS A C 1
ATOM 1448 O O . LYS A 1 179 ? 6.046 -6.368 0.454 1.00 91.31 179 LYS A O 1
ATOM 1453 N N . ALA A 1 180 ? 7.041 -5.450 -1.323 1.00 92.31 180 ALA A N 1
ATOM 1454 C CA . ALA A 1 180 ? 7.023 -4.077 -0.837 1.00 92.31 180 ALA A CA 1
ATOM 1455 C C . ALA A 1 180 ? 5.581 -3.568 -0.707 1.00 92.31 180 ALA A C 1
ATOM 1457 O O . ALA A 1 180 ? 5.207 -3.109 0.373 1.00 92.31 180 ALA A O 1
ATOM 1458 N N . SER A 1 181 ? 4.733 -3.758 -1.722 1.00 92.44 181 SER A N 1
ATOM 1459 C CA . SER A 1 181 ? 3.311 -3.391 -1.672 1.00 92.44 181 SER A CA 1
ATOM 1460 C C . SER A 1 181 ? 2.571 -4.132 -0.556 1.00 92.44 181 SER A C 1
ATOM 1462 O O . SER A 1 181 ? 1.800 -3.522 0.187 1.00 92.44 181 SER A O 1
ATOM 1464 N N . GLN A 1 182 ? 2.838 -5.429 -0.356 1.00 92.19 182 GLN A N 1
ATOM 1465 C CA . GLN A 1 182 ? 2.261 -6.176 0.766 1.00 92.19 182 GLN A CA 1
ATOM 1466 C C . GLN A 1 182 ? 2.692 -5.592 2.121 1.00 92.19 182 GLN A C 1
ATOM 1468 O O . GLN A 1 182 ? 1.846 -5.352 2.986 1.00 92.19 182 GLN A O 1
ATOM 1473 N N . ARG A 1 183 ? 3.989 -5.312 2.307 1.00 92.44 183 ARG A N 1
ATOM 1474 C CA . ARG A 1 183 ? 4.512 -4.691 3.536 1.00 92.44 183 ARG A CA 1
ATOM 1475 C C . ARG A 1 183 ? 3.929 -3.295 3.762 1.00 92.44 183 ARG A C 1
ATOM 1477 O O . ARG A 1 183 ? 3.620 -2.955 4.902 1.00 92.44 183 ARG A O 1
ATOM 1484 N N . ALA A 1 184 ? 3.754 -2.505 2.704 1.00 93.31 184 ALA A N 1
ATOM 1485 C CA . ALA A 1 184 ? 3.150 -1.179 2.773 1.00 93.31 184 ALA A CA 1
ATOM 1486 C C . ALA A 1 184 ? 1.701 -1.262 3.272 1.00 93.31 184 ALA A C 1
ATOM 1488 O O . ALA A 1 184 ? 1.366 -0.633 4.278 1.00 93.31 184 ALA A O 1
ATOM 1489 N N . ARG A 1 185 ? 0.880 -2.122 2.655 1.00 92.81 185 ARG A N 1
ATOM 1490 C CA . ARG A 1 185 ? -0.513 -2.348 3.071 1.00 92.81 185 ARG A CA 1
ATOM 1491 C C . ARG A 1 185 ? -0.613 -2.828 4.516 1.00 92.81 185 ARG A C 1
ATOM 1493 O O . ARG A 1 185 ? -1.396 -2.277 5.279 1.00 92.81 185 ARG A O 1
ATOM 1500 N N . LEU A 1 186 ? 0.219 -3.785 4.933 1.00 92.88 186 LEU A N 1
ATOM 1501 C CA . LEU A 1 186 ? 0.219 -4.283 6.316 1.00 92.88 186 LEU A CA 1
ATOM 1502 C C . LEU A 1 186 ? 0.596 -3.203 7.339 1.00 92.88 186 LEU A C 1
ATOM 1504 O O . LEU A 1 186 ? -0.004 -3.143 8.414 1.00 92.88 186 LEU A O 1
ATOM 1508 N N . LYS A 1 187 ? 1.556 -2.325 7.016 1.00 92.56 187 LYS A N 1
ATOM 1509 C CA . LYS A 1 187 ? 1.898 -1.173 7.867 1.00 92.56 187 LYS A CA 1
ATOM 1510 C C . LYS A 1 187 ? 0.696 -0.235 8.020 1.00 92.56 187 LYS A C 1
ATOM 1512 O O . LYS A 1 187 ? 0.383 0.152 9.143 1.00 92.56 187 LYS A O 1
ATOM 1517 N N . ILE A 1 188 ? 0.002 0.078 6.924 1.00 92.56 188 ILE A N 1
ATOM 1518 C CA . ILE A 1 188 ? -1.186 0.947 6.938 1.00 92.56 188 ILE A CA 1
ATOM 1519 C C . ILE A 1 188 ? -2.322 0.299 7.736 1.00 92.56 188 ILE A C 1
ATOM 1521 O O . ILE A 1 188 ? -2.871 0.938 8.630 1.00 92.56 188 ILE A O 1
ATOM 1525 N N . ILE A 1 189 ? -2.622 -0.981 7.491 1.00 92.25 189 ILE A N 1
ATOM 1526 C CA . ILE A 1 189 ? -3.632 -1.745 8.242 1.00 92.25 189 ILE A CA 1
ATOM 1527 C C . ILE A 1 189 ? -3.331 -1.694 9.741 1.00 92.25 189 ILE A C 1
ATOM 1529 O O . ILE A 1 189 ? -4.222 -1.420 10.540 1.00 92.25 189 ILE A O 1
ATOM 1533 N N . LYS A 1 190 ? -2.066 -1.894 10.131 1.00 92.44 190 LYS A N 1
ATOM 1534 C CA . LYS A 1 190 ? -1.640 -1.806 11.532 1.00 92.44 190 LYS A CA 1
ATOM 1535 C C . LYS A 1 190 ? -1.876 -0.411 12.116 1.00 92.44 190 LYS A C 1
ATOM 1537 O O . LYS A 1 190 ? -2.350 -0.311 13.243 1.00 92.44 190 LYS A O 1
ATOM 1542 N N . MET A 1 191 ? -1.573 0.652 11.370 1.00 90.88 191 MET A N 1
ATOM 1543 C CA . MET A 1 191 ? -1.823 2.032 11.810 1.00 90.88 191 MET A CA 1
ATOM 1544 C C . MET A 1 191 ? -3.316 2.309 12.004 1.00 90.88 191 MET A C 1
ATOM 1546 O O . MET A 1 191 ? -3.696 2.883 13.023 1.00 90.88 191 MET A O 1
ATOM 1550 N N . VAL A 1 192 ? -4.158 1.865 11.065 1.00 89.12 192 VAL A N 1
ATOM 1551 C CA . VAL A 1 192 ? -5.620 2.003 11.158 1.00 89.12 192 VAL A CA 1
ATOM 1552 C C . VAL A 1 192 ? -6.141 1.232 12.369 1.00 89.12 192 VAL A C 1
ATOM 1554 O O . VAL A 1 192 ? -6.777 1.830 13.234 1.00 89.12 192 VAL A O 1
ATOM 1557 N N . ALA A 1 193 ? -5.770 -0.043 12.510 1.00 87.12 193 ALA A N 1
ATOM 1558 C CA . ALA A 1 193 ? -6.176 -0.882 13.636 1.00 87.12 193 ALA A CA 1
ATOM 1559 C C . ALA A 1 193 ? -5.782 -0.284 14.999 1.00 87.12 193 ALA A C 1
ATOM 1561 O O . ALA A 1 193 ? -6.575 -0.318 15.935 1.00 87.12 193 ALA A O 1
ATOM 1562 N N . MET A 1 194 ? -4.586 0.305 15.108 1.00 85.81 194 MET A N 1
ATOM 1563 C CA . MET A 1 194 ? -4.120 0.963 16.337 1.00 85.81 194 MET A CA 1
ATOM 1564 C C . MET A 1 194 ? -4.840 2.280 16.638 1.00 85.81 194 MET A C 1
ATOM 1566 O O . MET A 1 194 ? -4.921 2.668 17.796 1.00 85.81 194 MET A O 1
ATOM 1570 N N . SER A 1 195 ? -5.350 2.982 15.624 1.00 77.94 195 SER A N 1
ATOM 1571 C CA . SER A 1 195 ? -6.115 4.224 15.822 1.00 77.94 195 SER A CA 1
ATOM 1572 C C . SER A 1 195 ? -7.575 3.986 16.220 1.00 77.94 195 SER A C 1
ATOM 1574 O O . SER A 1 195 ? -8.222 4.864 16.803 1.00 77.94 195 SER A O 1
ATOM 1576 N N . SER A 1 196 ? -8.086 2.802 15.888 1.00 62.19 196 SER A N 1
ATOM 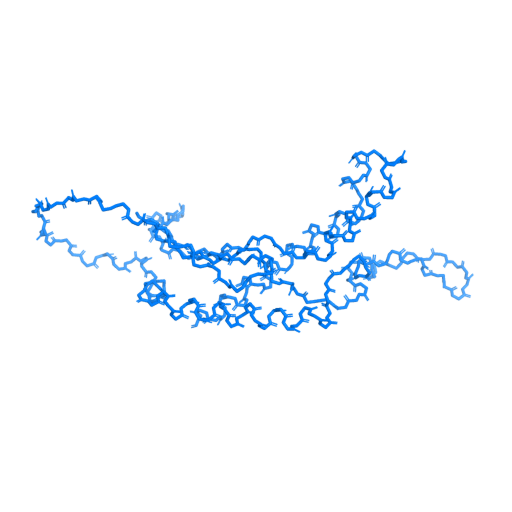1577 C CA . SER A 1 196 ? -9.440 2.342 16.192 1.00 62.19 196 SER A CA 1
ATOM 1578 C C . SER A 1 196 ? -9.545 1.610 17.537 1.00 62.19 196 SER A C 1
ATOM 1580 O O . SER A 1 196 ? -10.663 1.334 17.962 1.00 62.19 196 SER A O 1
ATOM 1582 N N . ALA A 1 197 ? -8.416 1.274 18.176 1.00 50.97 197 ALA A N 1
ATOM 1583 C CA . ALA A 1 197 ? -8.345 0.541 19.444 1.00 50.97 197 ALA A CA 1
ATOM 1584 C C . ALA A 1 197 ? -8.394 1.451 20.673 1.00 50.97 197 ALA A C 1
ATOM 1586 O O . ALA A 1 197 ? -8.937 0.943 21.685 1.00 50.97 197 ALA A O 1
#

pLDDT: mean 75.13, std 19.92, range [29.52, 94.44]

Secondary structure (DSSP, 8-state):
---EEEEE--TTSS-----------------------S-TTTT--HHHHHHHH-HHHHHHHHHHHHHHHHHHHTTS---GGGSPP--EEE-TTS-EEE-TTTTTS-SS---PPPPSEEEEEEEEEE-TTT--EEEEEEEEEE---HHHHHHHHHHHHHHTTT--HHHHHTSHHHHHHHHHHHHHHHHHHHHHHHH--

Organism: Guillardia theta (strain CCMP2712) (NCBI:txid905079)